Protein AF-0000000080797357 (afdb_homodimer)

Structure (mmCIF, N/CA/C/O backbone):
data_AF-0000000080797357-model_v1
#
loop_
_entity.id
_entity.type
_entity.pdbx_description
1 polymer 'Transcriptional regulator, TrmB'
#
loop_
_atom_site.group_PDB
_atom_site.id
_atom_site.type_symbol
_atom_site.label_atom_id
_atom_site.label_alt_id
_atom_site.label_comp_id
_atom_site.label_asym_id
_atom_site.label_entity_id
_atom_site.label_seq_id
_atom_site.pdbx_PDB_ins_code
_atom_site.Cartn_x
_atom_site.Cartn_y
_atom_site.Cartn_z
_atom_site.occupancy
_atom_site.B_iso_or_equiv
_atom_site.auth_seq_id
_atom_site.auth_comp_id
_atom_site.auth_asym_id
_atom_site.auth_atom_id
_atom_site.pdbx_PDB_model_num
ATOM 1 N N . MET A 1 1 ? 4.395 4.93 19.047 1 96.81 1 MET A N 1
ATOM 2 C CA . MET A 1 1 ? 4.051 5.055 17.641 1 96.81 1 MET A CA 1
ATOM 3 C C . MET A 1 1 ? 2.938 6.082 17.438 1 96.81 1 MET A C 1
ATOM 5 O O . MET A 1 1 ? 2.1 6.273 18.312 1 96.81 1 MET A O 1
ATOM 9 N N . ARG A 1 2 ? 2.992 6.754 16.328 1 98.19 2 ARG A N 1
ATOM 10 C CA . ARG A 1 2 ? 1.856 7.543 15.859 1 98.19 2 ARG A CA 1
ATOM 11 C C . ARG A 1 2 ? 0.889 6.691 15.047 1 98.19 2 ARG A C 1
ATOM 13 O O . ARG A 1 2 ? 1.26 6.145 14.008 1 98.19 2 ARG A O 1
ATOM 20 N N . ALA A 1 3 ? -0.333 6.605 15.508 1 98.75 3 ALA A N 1
ATOM 21 C CA . ALA A 1 3 ? -1.318 5.789 14.812 1 98.75 3 ALA A CA 1
ATOM 22 C C . ALA A 1 3 ? -2.088 6.613 13.781 1 98.75 3 ALA A C 1
ATOM 24 O O . ALA A 1 3 ? -2.494 7.746 14.062 1 98.75 3 ALA A O 1
ATOM 25 N N . HIS A 1 4 ? -2.234 6.094 12.633 1 98.81 4 HIS A N 1
ATOM 26 C CA . HIS A 1 4 ? -3.029 6.684 11.562 1 98.81 4 HIS A CA 1
ATOM 27 C C . HIS A 1 4 ? -4.273 5.848 11.273 1 98.81 4 HIS A C 1
ATOM 29 O O . HIS A 1 4 ? -4.164 4.711 10.812 1 98.81 4 HIS A O 1
ATOM 35 N N . VAL A 1 5 ? -5.453 6.477 11.461 1 98.62 5 VAL A N 1
ATOM 36 C CA . VAL A 1 5 ? -6.684 5.695 11.508 1 98.62 5 VAL A CA 1
ATOM 37 C C . VAL A 1 5 ? -7.723 6.305 10.57 1 98.62 5 VAL A C 1
ATOM 39 O O . VAL A 1 5 ? -8.305 7.348 10.883 1 98.62 5 VAL A O 1
ATOM 42 N N . PRO A 1 6 ? -7.965 5.645 9.414 1 97.56 6 PRO A N 1
ATOM 43 C CA . PRO A 1 6 ? -9.164 6.035 8.656 1 97.56 6 PRO A CA 1
ATOM 44 C C . PRO A 1 6 ? -10.453 5.695 9.391 1 97.56 6 PRO A C 1
ATOM 46 O O . PRO A 1 6 ? -10.602 4.59 9.922 1 97.56 6 PRO A O 1
ATOM 49 N N . LEU A 1 7 ? -11.344 6.625 9.422 1 96.38 7 LEU A N 1
ATOM 50 C CA . LEU A 1 7 ? -12.609 6.391 10.109 1 96.38 7 LEU A CA 1
ATOM 51 C C . LEU A 1 7 ? -13.789 6.547 9.156 1 96.38 7 LEU A C 1
ATOM 53 O O . LEU A 1 7 ? -13.859 7.523 8.406 1 96.38 7 LEU A O 1
ATOM 57 N N . GLY A 1 8 ? -14.562 5.488 9.133 1 93.19 8 GLY A N 1
ATOM 58 C CA . GLY A 1 8 ? -15.805 5.516 8.383 1 93.19 8 GLY A CA 1
ATOM 59 C C . GLY A 1 8 ? -17.031 5.566 9.273 1 93.19 8 GLY A C 1
ATOM 60 O O . GLY A 1 8 ? -17.141 6.438 10.133 1 93.19 8 GLY A O 1
ATOM 61 N N . PHE A 1 9 ? -17.953 4.578 9.102 1 92.56 9 PHE A N 1
ATOM 62 C CA . PHE A 1 9 ? -19.234 4.625 9.781 1 92.56 9 PHE A CA 1
ATOM 63 C C . PHE A 1 9 ? -19.234 3.734 11.023 1 92.56 9 PHE A C 1
ATOM 65 O O . PHE A 1 9 ? -20.25 3.59 11.695 1 92.56 9 PHE A O 1
ATOM 72 N N . ASP A 1 10 ? -18.125 3.129 11.25 1 92.12 10 ASP A N 1
ATOM 73 C CA . ASP A 1 10 ? -18.016 2.166 12.336 1 92.12 10 ASP A CA 1
ATOM 74 C C . ASP A 1 10 ? -16.688 2.334 13.086 1 92.12 10 ASP A C 1
ATOM 76 O O . ASP A 1 10 ? -15.633 2.482 12.461 1 92.12 10 ASP A O 1
ATOM 80 N N . ALA A 1 11 ? -16.812 2.285 14.43 1 94.94 11 ALA A N 1
ATOM 81 C CA . ALA A 1 11 ? -15.617 2.529 15.242 1 94.94 11 ALA A CA 1
ATOM 82 C C . ALA A 1 11 ? -14.992 1.219 15.703 1 94.94 11 ALA A C 1
ATOM 84 O O . ALA A 1 11 ? -13.938 1.219 16.344 1 94.94 11 ALA A O 1
ATOM 85 N N . THR A 1 12 ? -15.594 0.127 15.359 1 93.38 12 THR A N 1
ATOM 86 C CA . THR A 1 12 ? -15.148 -1.159 15.883 1 93.38 12 THR A CA 1
ATOM 87 C C . THR A 1 12 ? -13.719 -1.452 15.445 1 93.38 12 THR A C 1
ATOM 89 O O . THR A 1 12 ? -12.852 -1.713 16.281 1 93.38 12 THR A O 1
ATOM 92 N N . GLN A 1 13 ? -13.461 -1.326 14.203 1 93.62 13 GLN A N 1
ATOM 93 C CA . GLN A 1 13 ? -12.148 -1.668 13.68 1 93.62 13 GLN A CA 1
ATOM 94 C C . GLN A 1 13 ? -11.102 -0.649 14.125 1 93.62 13 GLN A C 1
ATOM 96 O O . GLN A 1 13 ? -10 -1.021 14.539 1 93.62 13 GLN A O 1
ATOM 101 N N . PRO A 1 14 ? -11.414 0.625 14.086 1 95.81 14 PRO A N 1
ATOM 102 C CA . PRO A 1 14 ? -10.477 1.614 14.625 1 95.81 14 PRO A CA 1
ATOM 103 C C . PRO A 1 14 ? -10.109 1.336 16.078 1 95.81 14 PRO A C 1
ATOM 105 O O . PRO A 1 14 ? -8.922 1.358 16.438 1 95.81 14 PRO A O 1
ATOM 108 N N . ILE A 1 15 ? -11.094 1.044 16.891 1 96.25 15 ILE A N 1
ATOM 109 C CA . ILE A 1 15 ? -10.852 0.774 18.312 1 96.25 15 ILE A CA 1
ATOM 110 C C . ILE A 1 15 ? -10.008 -0.49 18.453 1 96.25 15 ILE A C 1
ATOM 112 O O . ILE A 1 15 ? -9.047 -0.515 19.234 1 96.25 15 ILE A O 1
ATOM 116 N N . THR A 1 16 ? -10.328 -1.497 17.719 1 94.94 16 THR A N 1
ATOM 117 C CA . THR A 1 16 ? -9.586 -2.752 17.797 1 94.94 16 THR A CA 1
ATOM 118 C C . THR A 1 16 ? -8.125 -2.541 17.406 1 94.94 16 THR A C 1
ATOM 120 O O . THR A 1 16 ? -7.219 -3.053 18.062 1 94.94 16 THR A O 1
ATOM 123 N N . CYS A 1 17 ? -7.871 -1.782 16.406 1 96.19 17 CYS A N 1
ATOM 124 C CA . CYS A 1 17 ? -6.52 -1.513 15.922 1 96.19 17 CYS A CA 1
ATOM 125 C C . CYS A 1 17 ? -5.691 -0.814 17 1 96.19 17 CYS A C 1
ATOM 127 O O . CYS A 1 17 ? -4.605 -1.276 17.344 1 96.19 17 CYS A O 1
ATOM 129 N N . VAL A 1 18 ? -6.172 0.231 17.578 1 97.31 18 VAL A N 1
ATOM 130 C CA . VAL A 1 18 ? -5.43 1.026 18.547 1 97.31 18 VAL A CA 1
ATOM 131 C C . VAL A 1 18 ? -5.305 0.259 19.859 1 97.31 18 VAL A C 1
ATOM 133 O O . VAL A 1 18 ? -4.234 0.229 20.469 1 97.31 18 VAL A O 1
ATOM 136 N N . SER A 1 19 ? -6.395 -0.45 20.234 1 95.81 19 SER A N 1
ATOM 137 C CA . SER A 1 19 ? -6.379 -1.18 21.5 1 95.81 19 SER A CA 1
ATOM 138 C C . SER A 1 19 ? -5.359 -2.312 21.469 1 95.81 19 SER A C 1
ATOM 140 O O . SER A 1 19 ? -4.734 -2.617 22.484 1 95.81 19 SER A O 1
ATOM 142 N N . SER A 1 20 ? -5.211 -2.928 20.312 1 94.19 20 SER A N 1
ATOM 143 C CA . SER A 1 20 ? -4.27 -4.031 20.172 1 94.19 20 SER A CA 1
ATOM 144 C C . SER A 1 20 ? -2.826 -3.543 20.25 1 94.19 20 SER A C 1
ATOM 146 O O . SER A 1 20 ? -1.898 -4.348 20.375 1 94.19 20 SER A O 1
ATOM 148 N N . HIS A 1 21 ? -2.625 -2.201 20.234 1 96.44 21 HIS A N 1
ATOM 149 C CA . HIS A 1 21 ? -1.288 -1.616 20.25 1 96.44 21 HIS A CA 1
ATOM 150 C C . HIS A 1 21 ? -1.191 -0.501 21.281 1 96.44 21 HIS A C 1
ATOM 152 O O . HIS A 1 21 ? -0.364 0.404 21.156 1 96.44 21 HIS A O 1
ATOM 158 N N . LEU A 1 22 ? -2.002 -0.572 22.234 1 96.25 22 LEU A N 1
ATOM 159 C CA . LEU A 1 22 ? -2.234 0.533 23.156 1 96.25 22 LEU A CA 1
ATOM 160 C C . LEU A 1 22 ? -0.938 0.95 23.844 1 96.25 22 LEU A C 1
ATOM 162 O O . LEU A 1 22 ? -0.688 2.143 24.031 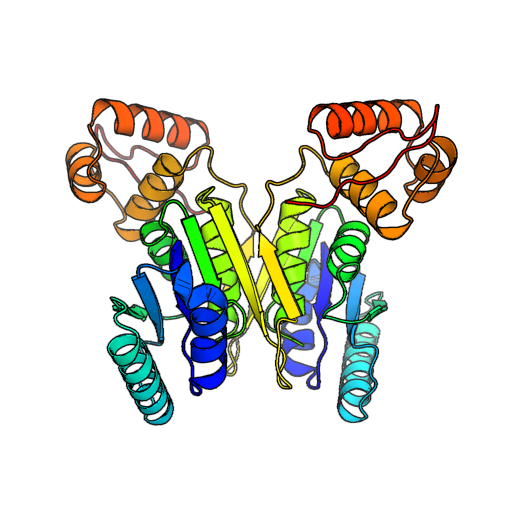1 96.25 22 LEU A O 1
ATOM 166 N N . GLY A 1 23 ? -0.15 0.006 24.219 1 96.38 23 GLY A N 1
ATOM 167 C CA . GLY A 1 23 ? 1.087 0.306 24.922 1 96.38 23 GLY A CA 1
ATOM 168 C C . GLY A 1 23 ? 2.111 1.011 24.047 1 96.38 23 GLY A C 1
ATOM 169 O O . GLY A 1 23 ? 3.002 1.691 24.562 1 96.38 23 GLY A O 1
ATOM 170 N N . GLU A 1 24 ? 2.049 0.928 22.766 1 97 24 GLU A N 1
ATOM 171 C CA . GLU A 1 24 ? 3.055 1.447 21.844 1 97 24 GLU A CA 1
ATOM 172 C C . GLU A 1 24 ? 2.586 2.742 21.188 1 97 24 GLU A C 1
ATOM 174 O O . GLU A 1 24 ? 3.395 3.488 20.625 1 97 24 GLU A O 1
ATOM 179 N N . VAL A 1 25 ? 1.319 3.014 21.234 1 98 25 VAL A N 1
ATOM 180 C CA . VAL A 1 25 ? 0.745 4.172 20.562 1 98 25 VAL A CA 1
ATOM 181 C C . VAL A 1 25 ? 0.796 5.387 21.484 1 98 25 VAL A C 1
ATOM 183 O O . VAL A 1 25 ? 0.354 5.324 22.625 1 98 25 VAL A O 1
ATOM 186 N N . THR A 1 26 ? 1.33 6.457 20.938 1 96.75 26 THR A N 1
ATOM 187 C CA . THR A 1 26 ? 1.441 7.676 21.734 1 96.75 26 THR A CA 1
ATOM 188 C C . THR A 1 26 ? 0.429 8.719 21.266 1 96.75 26 THR A C 1
ATOM 190 O O . THR A 1 26 ? -0.051 9.523 22.062 1 96.75 26 THR A O 1
ATOM 193 N N . GLU A 1 27 ? 0.126 8.75 20.078 1 97.88 27 GLU A N 1
ATOM 194 C CA . GLU A 1 27 ? -0.82 9.695 19.484 1 97.88 27 GLU A CA 1
ATOM 195 C C . GLU A 1 27 ? -1.562 9.062 18.312 1 97.88 27 GLU A C 1
ATOM 197 O O . GLU A 1 27 ? -1.078 8.102 17.703 1 97.88 27 GLU A O 1
ATOM 202 N N . VAL A 1 28 ? -2.781 9.633 18.125 1 98.75 28 VAL A N 1
ATOM 203 C CA . VAL A 1 28 ? -3.633 9.07 17.078 1 98.75 28 VAL A CA 1
ATOM 204 C C . VAL A 1 28 ? -4.086 10.18 16.125 1 98.75 28 VAL A C 1
ATOM 206 O O . VAL A 1 28 ? -4.633 11.195 16.562 1 98.75 28 VAL A O 1
ATOM 209 N N . VAL A 1 29 ? -3.801 10 14.859 1 98.75 29 VAL A N 1
ATOM 210 C CA . VAL A 1 29 ? -4.355 10.852 13.812 1 98.75 29 VAL A CA 1
ATOM 211 C C . VAL A 1 29 ? -5.539 10.156 13.148 1 98.75 29 VAL A C 1
ATOM 213 O O . VAL A 1 29 ? -5.391 9.062 12.594 1 98.75 29 VAL A O 1
ATOM 216 N N . ILE A 1 30 ? -6.703 10.812 13.211 1 98.69 30 ILE A N 1
ATOM 217 C CA . ILE A 1 30 ? -7.938 10.242 12.68 1 98.69 30 ILE A CA 1
ATOM 218 C C . ILE A 1 30 ? -8.305 10.938 11.367 1 98.69 30 ILE A C 1
ATOM 220 O O . ILE A 1 30 ? -8.453 12.164 11.328 1 98.69 30 ILE A O 1
ATOM 224 N N . TYR A 1 31 ? -8.43 10.156 10.312 1 97.94 31 TYR A N 1
ATOM 225 C CA . TYR A 1 31 ? -8.805 10.695 9.008 1 97.94 31 TYR A CA 1
ATOM 226 C C . TYR A 1 31 ? -10.281 10.477 8.727 1 97.94 31 TYR A C 1
ATOM 228 O O . TYR A 1 31 ? -10.75 9.336 8.656 1 97.94 31 TYR A O 1
ATOM 236 N N . VAL A 1 32 ? -10.992 11.57 8.516 1 96.44 32 VAL A N 1
ATOM 237 C CA . VAL A 1 32 ? -12.438 11.539 8.336 1 96.44 32 VAL A CA 1
ATOM 238 C C . VAL A 1 32 ? -12.812 12.258 7.039 1 96.44 32 VAL A C 1
ATOM 240 O O . VAL A 1 32 ? -12.328 13.367 6.777 1 96.44 32 VAL A O 1
ATOM 243 N N . PRO A 1 33 ? -13.641 11.578 6.199 1 92.69 33 PRO A N 1
ATOM 244 C CA . PRO A 1 33 ? -14.102 12.305 5.008 1 92.69 33 PRO A CA 1
ATOM 245 C C . PRO A 1 33 ? -14.82 13.602 5.352 1 92.69 33 PRO A C 1
ATOM 247 O O . PRO A 1 33 ? -15.57 13.664 6.328 1 92.69 33 PRO A O 1
ATOM 250 N N . LYS A 1 34 ? -14.562 14.609 4.57 1 92.19 34 LYS A N 1
ATOM 251 C CA . LYS A 1 34 ? -15.125 15.938 4.793 1 92.19 34 LYS A CA 1
ATOM 252 C C . LYS A 1 34 ? -16.641 15.922 4.707 1 92.19 34 LYS A C 1
ATOM 254 O O . LYS A 1 34 ? -17.328 16.688 5.387 1 92.19 34 LYS A O 1
ATOM 259 N N . GLU A 1 35 ? -17.094 15.102 3.824 1 85.06 35 GLU A N 1
ATOM 260 C CA . GLU A 1 35 ? -18.547 14.984 3.752 1 85.06 35 GLU A CA 1
ATOM 261 C C . GLU A 1 35 ? -19.109 14.297 4.996 1 85.06 35 GLU A C 1
ATOM 263 O O . GLU A 1 35 ? -18.875 13.109 5.215 1 85.06 35 GLU A O 1
ATOM 268 N N . ARG A 1 36 ? -19.859 15.047 5.746 1 76.19 36 ARG A N 1
ATOM 269 C CA . ARG A 1 36 ? -20.312 14.602 7.059 1 76.19 36 ARG A CA 1
ATOM 270 C C . ARG A 1 36 ? -21.562 13.734 6.941 1 76.19 36 ARG A C 1
ATOM 272 O O . ARG A 1 36 ? -22.438 14 6.117 1 76.19 36 ARG A O 1
ATOM 279 N N . SER A 1 37 ? -21.484 12.641 7.613 1 88.62 37 SER A N 1
ATOM 280 C CA . SER A 1 37 ? -22.656 11.773 7.812 1 88.62 37 SER A CA 1
ATOM 281 C C . SER A 1 37 ? -22.906 11.523 9.289 1 88.62 37 SER A C 1
ATOM 283 O O . SER A 1 37 ? -21.969 11.461 10.086 1 88.62 37 SER A O 1
ATOM 285 N N . PRO A 1 38 ? -24.141 11.555 9.672 1 91.19 38 PRO A N 1
ATOM 286 C CA . PRO A 1 38 ? -24.453 11.312 11.078 1 91.19 38 PRO A CA 1
ATOM 287 C C . PRO A 1 38 ? -23.812 10.031 11.617 1 91.19 38 PRO A C 1
ATOM 289 O O . PRO A 1 38 ? -23.344 10.008 12.75 1 91.19 38 PRO A O 1
ATOM 292 N N . LYS A 1 39 ? -23.859 9.055 10.812 1 92.44 39 LYS A N 1
ATOM 293 C CA . LYS A 1 39 ? -23.25 7.793 11.234 1 92.44 39 LYS A CA 1
ATOM 294 C C . LYS A 1 39 ? -21.75 7.945 11.477 1 92.44 39 LYS A C 1
ATOM 296 O O . LYS A 1 39 ? -21.219 7.41 12.445 1 92.44 39 LYS A O 1
ATOM 301 N N . ALA A 1 40 ? -21.094 8.703 10.617 1 93.19 40 ALA A N 1
ATOM 302 C CA . ALA A 1 40 ? -19.656 8.953 10.766 1 93.19 40 ALA A CA 1
ATOM 303 C C . ALA A 1 40 ? -19.359 9.758 12.023 1 93.19 40 ALA A C 1
ATOM 305 O O . ALA A 1 40 ? -18.375 9.508 12.719 1 93.19 40 ALA A O 1
ATOM 306 N N . GLU A 1 41 ? -20.203 10.648 12.273 1 95.5 41 GLU A N 1
ATOM 307 C CA . GLU A 1 41 ? -20.016 11.484 13.461 1 95.5 41 GLU A CA 1
ATOM 308 C C . GLU A 1 41 ? -20.188 10.664 14.742 1 95.5 41 GLU A C 1
ATOM 310 O O . GLU A 1 41 ? -19.453 10.859 15.711 1 95.5 41 GLU A O 1
ATOM 315 N N . GLU A 1 42 ? -21.156 9.875 14.695 1 96.75 42 GLU A N 1
ATOM 316 C CA . GLU A 1 42 ? -21.344 8.992 15.836 1 96.75 42 GLU A CA 1
ATOM 317 C C . GLU A 1 42 ? -20.141 8.094 16.062 1 96.75 42 GLU A C 1
ATOM 319 O O . GLU A 1 42 ? -19.672 7.938 17.203 1 96.75 42 GLU A O 1
ATOM 324 N N . ALA A 1 43 ? -19.688 7.539 15.016 1 97.12 43 ALA A N 1
ATOM 325 C CA . ALA A 1 43 ? -18.5 6.691 15.102 1 97.12 43 ALA A CA 1
ATOM 326 C C . ALA A 1 43 ? -17.297 7.48 15.609 1 97.12 43 ALA A C 1
ATOM 328 O O . ALA A 1 43 ? -16.531 6.984 16.438 1 97.12 43 ALA A O 1
ATOM 329 N N . LEU A 1 44 ? -17.141 8.672 15.141 1 97.69 44 LEU A N 1
ATOM 330 C CA . LEU A 1 44 ? -16.031 9.523 15.57 1 97.69 44 LEU A CA 1
ATOM 331 C C . LEU A 1 44 ? -16.109 9.812 17.062 1 97.69 44 LEU A C 1
ATOM 333 O O . LEU A 1 44 ? -15.117 9.688 17.781 1 97.69 44 LEU A O 1
ATOM 337 N N . ASN A 1 45 ? -17.297 10.125 17.484 1 97.81 45 ASN A N 1
ATOM 338 C CA . ASN A 1 45 ? -17.484 10.422 18.906 1 97.81 45 ASN A CA 1
ATOM 339 C C . ASN A 1 45 ? -17.172 9.219 19.781 1 97.81 45 ASN A C 1
ATOM 341 O O . ASN A 1 45 ? -16.531 9.352 20.828 1 97.81 45 ASN A O 1
ATOM 345 N N . ALA A 1 46 ? -17.609 8.156 19.344 1 98.12 46 ALA A N 1
ATOM 346 C CA . ALA A 1 46 ? -17.328 6.926 20.078 1 98.12 46 ALA A CA 1
ATOM 347 C C . ALA A 1 46 ? -15.82 6.66 20.141 1 98.12 46 ALA A C 1
ATOM 349 O O . ALA A 1 46 ? -15.297 6.289 21.188 1 98.12 46 ALA A O 1
ATOM 350 N N . PHE A 1 47 ? -15.172 6.82 19.031 1 98.5 47 PHE A N 1
ATOM 351 C CA . PHE A 1 47 ? -13.742 6.578 18.969 1 98.5 47 PHE A CA 1
ATOM 352 C C . PHE A 1 47 ? -12.984 7.578 19.844 1 98.5 47 PHE A C 1
ATOM 354 O O . PHE A 1 47 ? -12.078 7.203 20.578 1 98.5 47 PHE A O 1
ATOM 361 N N . LEU A 1 48 ? -13.359 8.781 19.797 1 98.38 48 LEU A N 1
ATOM 362 C CA . LEU A 1 48 ? -12.734 9.812 20.609 1 98.38 48 LEU A CA 1
ATOM 363 C C . LEU A 1 48 ? -12.922 9.539 22.094 1 98.38 48 LEU A C 1
ATOM 365 O O . LEU A 1 48 ? -12.016 9.758 22.891 1 98.38 48 LEU A O 1
ATOM 369 N N . ALA A 1 49 ? -14.07 9.086 22.422 1 98.38 49 ALA A N 1
ATOM 370 C CA . ALA A 1 49 ? -14.328 8.727 23.812 1 98.38 49 ALA A CA 1
ATOM 371 C C . ALA A 1 49 ? -13.406 7.602 24.281 1 98.38 49 ALA A C 1
ATOM 373 O O . ALA A 1 49 ? -12.852 7.652 25.375 1 98.38 49 ALA A O 1
ATOM 374 N N . PHE A 1 50 ? -13.258 6.672 23.438 1 98.38 50 PHE A N 1
ATOM 375 C CA . PHE A 1 50 ? -12.344 5.578 23.734 1 98.38 50 PHE A CA 1
ATOM 376 C C . PHE A 1 50 ? -10.922 6.098 23.938 1 98.38 50 PHE A C 1
ATOM 378 O O . PHE A 1 50 ? -10.258 5.727 24.906 1 98.38 50 PHE A O 1
ATOM 385 N N . LEU A 1 51 ? -10.469 6.934 23.047 1 98.5 51 LEU A N 1
ATOM 386 C CA . LEU A 1 51 ? -9.102 7.457 23.125 1 98.5 51 LEU A CA 1
ATOM 387 C C . LEU A 1 51 ? -8.906 8.289 24.375 1 98.5 51 LEU A C 1
ATOM 389 O O . LEU A 1 51 ? -7.855 8.211 25.016 1 98.5 51 LEU A O 1
ATOM 393 N N . LYS A 1 52 ? -9.875 9.078 24.688 1 97.88 52 LYS A N 1
ATOM 394 C CA . LYS A 1 52 ? -9.828 9.875 25.922 1 97.88 52 LYS A CA 1
ATOM 395 C C . LYS A 1 52 ? -9.719 8.977 27.156 1 97.88 52 LYS A C 1
ATOM 397 O O . LYS A 1 52 ? -8.906 9.234 28.047 1 97.88 52 LYS A O 1
ATOM 402 N N . GLY A 1 53 ? -10.523 8.023 27.172 1 97.62 53 GLY A N 1
ATOM 403 C CA . GLY A 1 53 ? -10.477 7.07 28.266 1 97.62 53 GLY A CA 1
ATOM 404 C C . GLY A 1 53 ? -9.141 6.363 28.391 1 97.62 53 GLY A C 1
ATOM 405 O O . GLY A 1 53 ? -8.711 6.012 29.484 1 97.62 53 GLY A O 1
ATOM 406 N N . ALA A 1 54 ? -8.508 6.156 27.312 1 97.62 54 ALA A N 1
ATOM 407 C CA . ALA A 1 54 ? -7.223 5.457 27.281 1 97.62 54 ALA A CA 1
ATOM 408 C C . ALA A 1 54 ? -6.062 6.426 27.5 1 97.62 54 ALA A C 1
ATOM 410 O O . ALA A 1 54 ? -4.902 6.016 27.531 1 97.62 54 ALA A O 1
ATOM 411 N N . GLY A 1 55 ? -6.355 7.699 27.578 1 96.88 55 GLY A N 1
ATOM 412 C CA . GLY A 1 55 ? -5.336 8.711 27.812 1 96.88 55 GLY A CA 1
ATOM 413 C C . GLY A 1 55 ? -4.477 8.984 26.594 1 96.88 55 GLY A C 1
ATOM 414 O O . GLY A 1 55 ? -3.277 9.25 26.719 1 96.88 55 GLY A O 1
ATOM 415 N N . LYS A 1 56 ? -5.039 8.82 25.438 1 97.62 56 LYS A N 1
ATOM 416 C CA . LYS A 1 56 ? -4.273 9.047 24.219 1 97.62 56 LYS A CA 1
ATOM 417 C C . LYS A 1 56 ? -4.641 10.383 23.578 1 97.62 56 LYS A C 1
ATOM 419 O O . LYS A 1 56 ? -5.812 10.758 23.531 1 97.62 56 LYS A O 1
ATOM 424 N N . ARG A 1 57 ? -3.582 11.07 23.125 1 97.38 57 ARG A N 1
ATOM 425 C CA . ARG A 1 57 ? -3.814 12.281 22.359 1 97.38 57 ARG A CA 1
ATOM 426 C C . ARG A 1 57 ? -4.336 11.945 20.953 1 97.38 57 ARG A C 1
ATOM 428 O O . ARG A 1 57 ? -3.977 10.914 20.391 1 97.38 57 ARG A O 1
ATOM 435 N N . SER A 1 58 ? -5.227 12.82 20.484 1 98.38 58 SER A N 1
ATOM 436 C CA . SER A 1 58 ? -5.766 12.555 19.156 1 98.38 58 SER A CA 1
ATOM 437 C C . SER A 1 58 ? -5.922 13.844 18.359 1 98.38 58 SER A C 1
ATOM 439 O O . SER A 1 58 ? -6.051 14.93 18.938 1 98.38 58 SER A O 1
ATOM 441 N N . GLU A 1 59 ? -5.809 13.688 17.094 1 98 59 GLU A N 1
ATOM 442 C CA . GLU A 1 59 ? -6.051 14.75 16.109 1 98 59 GLU A CA 1
ATOM 443 C C . GLU A 1 59 ? -6.977 14.273 15 1 98 59 GLU A C 1
ATOM 445 O O . GLU A 1 59 ? -6.793 13.18 14.461 1 98 59 GLU A O 1
ATOM 450 N N . VAL A 1 60 ? -7.988 15.117 14.734 1 97.88 60 VAL A N 1
ATOM 451 C CA . VAL A 1 60 ? -8.914 14.781 13.656 1 97.88 60 VAL A CA 1
ATOM 452 C C . VAL A 1 60 ? -8.555 15.586 12.406 1 97.88 60 VAL A C 1
ATOM 454 O O . VAL A 1 60 ? -8.438 16.812 12.461 1 97.88 60 VAL A O 1
ATOM 457 N N . VAL A 1 61 ? -8.414 14.883 11.328 1 97.44 61 VAL A N 1
ATOM 458 C CA . VAL A 1 61 ? -8.125 15.508 10.039 1 97.44 61 VAL A CA 1
ATOM 459 C C . VAL A 1 61 ? -9.266 15.227 9.07 1 97.44 61 VAL A C 1
ATOM 461 O O . VAL A 1 61 ? -9.547 14.07 8.734 1 97.44 61 VAL A O 1
ATOM 464 N N . TYR A 1 62 ? -9.906 16.281 8.633 1 96.12 62 TYR A N 1
ATOM 465 C CA . TYR A 1 62 ? -10.945 16.172 7.609 1 96.12 62 TYR A CA 1
ATOM 466 C C . TYR A 1 62 ? -10.359 16.328 6.215 1 96.12 62 TYR A C 1
ATOM 468 O O . TYR A 1 62 ? -9.586 17.266 5.961 1 96.12 62 TYR A O 1
ATOM 476 N N . LEU A 1 63 ? -10.688 15.367 5.336 1 94.88 63 LEU A N 1
ATOM 477 C CA . LEU A 1 63 ? -10.133 15.43 3.988 1 94.88 63 LEU A CA 1
ATOM 478 C C . LEU A 1 63 ? -11.109 14.859 2.967 1 94.88 63 LEU A C 1
ATOM 480 O O . LEU A 1 63 ? -12.125 14.266 3.338 1 94.88 63 LEU A O 1
ATOM 484 N N . ASN A 1 64 ? -10.844 15.172 1.69 1 93.81 64 ASN A N 1
ATOM 485 C CA . ASN A 1 64 ? -11.5 14.508 0.573 1 93.81 64 ASN A CA 1
ATOM 486 C C . ASN A 1 64 ? -10.719 13.281 0.111 1 93.81 64 ASN A C 1
ATOM 488 O O . ASN A 1 64 ? -9.617 13.414 -0.424 1 93.81 64 ASN A O 1
ATOM 492 N N . PRO A 1 65 ? -11.289 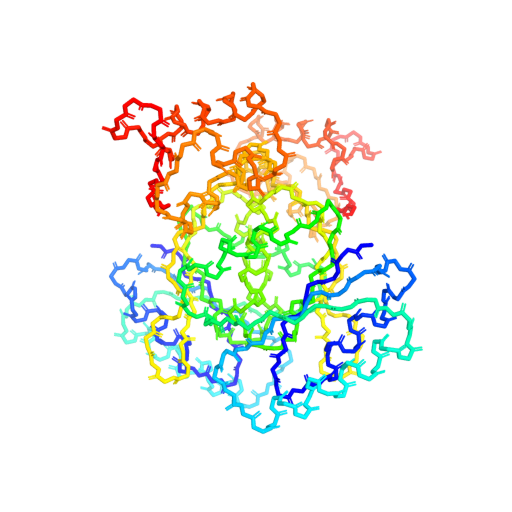12.125 0.309 1 92.81 65 PRO A N 1
ATOM 493 C CA . PRO A 1 65 ? -10.539 10.898 0.041 1 92.81 65 PRO A CA 1
ATOM 494 C C . PRO A 1 65 ? -10.055 10.805 -1.404 1 92.81 65 PRO A C 1
ATOM 496 O O . PRO A 1 65 ? -9.055 10.141 -1.683 1 92.81 65 PRO A O 1
ATOM 499 N N . CYS A 1 66 ? -10.672 11.516 -2.307 1 92.94 66 CYS A N 1
ATOM 500 C CA . CYS A 1 66 ? -10.359 11.336 -3.721 1 92.94 66 CYS A CA 1
ATOM 501 C C . CYS A 1 66 ? -9.539 12.5 -4.25 1 92.94 66 CYS A C 1
ATOM 503 O O . CYS A 1 66 ? -9.312 12.609 -5.457 1 92.94 66 CYS A O 1
ATOM 505 N N . ASP A 1 67 ? -9.156 13.336 -3.395 1 92.12 67 ASP A N 1
ATOM 506 C CA . ASP A 1 67 ? -8.312 14.469 -3.777 1 92.12 67 ASP A CA 1
ATOM 507 C C . ASP A 1 67 ? -6.844 14.062 -3.855 1 92.12 67 ASP A C 1
ATOM 509 O O . ASP A 1 67 ? -6.359 13.297 -3.016 1 92.12 67 ASP A O 1
ATOM 513 N N . GLY A 1 68 ? -6.172 14.602 -4.859 1 87.5 68 GLY A N 1
ATOM 514 C CA . GLY A 1 68 ? -4.754 14.32 -5.016 1 87.5 68 GLY A CA 1
ATOM 515 C C . GLY A 1 68 ? -3.918 14.812 -3.848 1 87.5 68 GLY A C 1
ATOM 516 O O . GLY A 1 68 ? -2.828 14.289 -3.6 1 87.5 68 GLY A O 1
ATOM 517 N N . GLU A 1 69 ? -4.434 15.742 -3.115 1 92.81 69 GLU A N 1
ATOM 518 C CA . GLU A 1 69 ? -3.705 16.328 -1.997 1 92.81 69 GLU A CA 1
ATOM 519 C C . GLU A 1 69 ? -3.67 15.391 -0.798 1 92.81 69 GLU A C 1
ATOM 521 O O . GLU A 1 69 ? -2.826 15.539 0.089 1 92.81 69 GLU A O 1
ATOM 526 N N . THR A 1 70 ? -4.598 14.516 -0.749 1 94.88 70 THR A N 1
ATOM 527 C CA . THR A 1 70 ? -4.77 13.656 0.415 1 94.88 70 THR A CA 1
ATOM 528 C C . THR A 1 70 ? -3.5 12.852 0.682 1 94.88 70 THR A C 1
ATOM 530 O O . THR A 1 70 ? -3.016 12.797 1.815 1 94.88 70 THR A O 1
ATOM 533 N N . LEU A 1 71 ? -2.979 12.281 -0.355 1 95.19 71 LEU A N 1
ATOM 534 C CA . LEU A 1 71 ? -1.76 11.492 -0.222 1 95.19 71 LEU A CA 1
ATOM 535 C C . LEU A 1 71 ? -0.639 12.32 0.4 1 95.19 71 LEU A C 1
ATOM 537 O O . LEU A 1 71 ? 0.03 11.867 1.331 1 95.19 71 LEU A O 1
ATOM 541 N N . PHE A 1 72 ? -0.483 13.539 -0.043 1 95.19 72 PHE A N 1
ATOM 542 C CA . PHE A 1 72 ? 0.632 14.367 0.391 1 95.19 72 PHE A CA 1
ATOM 543 C C . PHE A 1 72 ? 0.386 14.914 1.792 1 95.19 72 PHE A C 1
ATOM 545 O O . PHE A 1 72 ? 1.327 15.102 2.566 1 95.19 72 PHE A O 1
ATOM 552 N N . GLN A 1 73 ? -0.88 15.133 2.07 1 96.12 73 GLN A N 1
ATOM 553 C CA . GLN A 1 73 ? -1.212 15.469 3.451 1 96.12 73 GLN A CA 1
ATOM 554 C C . GLN A 1 73 ? -0.833 14.328 4.398 1 96.12 73 GLN A C 1
ATOM 556 O O . GLN A 1 73 ? -0.325 14.578 5.496 1 96.12 73 GLN A O 1
ATOM 561 N N . MET A 1 74 ? -1.08 13.18 4.008 1 97.62 74 MET A N 1
ATOM 562 C CA . MET A 1 74 ? -0.748 12.016 4.824 1 97.62 74 MET A CA 1
ATOM 563 C C . MET A 1 74 ? 0.762 11.883 4.988 1 97.62 74 MET A C 1
ATOM 565 O O . MET A 1 74 ? 1.246 11.547 6.07 1 97.62 74 MET A O 1
ATOM 569 N N . VAL A 1 75 ? 1.482 12.117 3.943 1 96.81 75 VAL A N 1
ATOM 570 C CA . VAL A 1 75 ? 2.939 12.102 4.02 1 96.81 75 VAL A CA 1
ATOM 571 C C . VAL A 1 75 ? 3.414 13.109 5.066 1 96.81 75 VAL A C 1
ATOM 573 O 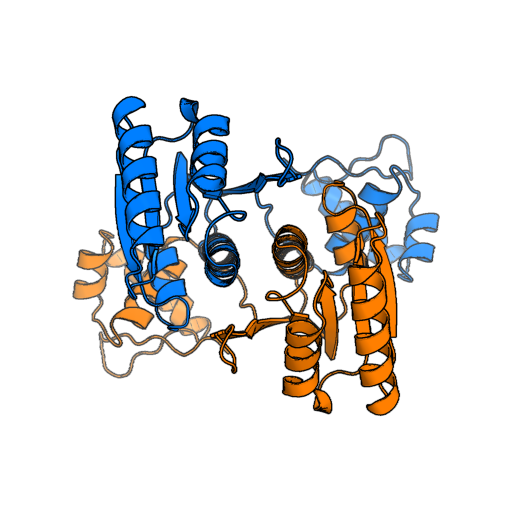O . VAL A 1 75 ? 4.281 12.797 5.883 1 96.81 75 VAL A O 1
ATOM 576 N N . MET A 1 76 ? 2.836 14.289 5.066 1 95.69 76 MET A N 1
ATOM 577 C CA . MET A 1 76 ? 3.205 15.344 6.008 1 95.69 76 MET A CA 1
ATOM 578 C C . MET A 1 76 ? 2.898 14.922 7.441 1 95.69 76 MET A C 1
ATOM 580 O O . MET A 1 76 ? 3.568 15.359 8.375 1 95.69 76 MET A O 1
ATOM 584 N N . ASN A 1 77 ? 1.958 14.055 7.578 1 96.44 77 ASN A N 1
ATOM 585 C CA . ASN A 1 77 ? 1.508 13.68 8.914 1 96.44 77 ASN A CA 1
ATOM 586 C C . ASN A 1 77 ? 2.287 12.477 9.453 1 96.44 77 ASN A C 1
ATOM 588 O O . ASN A 1 77 ? 2.156 12.117 10.625 1 96.44 77 ASN A O 1
ATOM 592 N N . MET A 1 78 ? 3.064 11.844 8.656 1 96.19 78 MET A N 1
ATOM 593 C CA . MET A 1 78 ? 3.805 10.664 9.078 1 96.19 78 MET A CA 1
ATOM 594 C C . MET A 1 78 ? 4.852 11.023 10.125 1 96.19 78 MET A C 1
ATOM 596 O O . MET A 1 78 ? 5.547 12.031 9.992 1 96.19 78 MET A O 1
ATOM 600 N N . GLY A 1 79 ? 4.895 10.211 11.172 1 94.06 79 GLY A N 1
ATOM 601 C CA . GLY A 1 79 ? 5.992 10.281 12.125 1 94.06 79 GLY A CA 1
ATOM 602 C C . GLY A 1 79 ? 7.141 9.344 11.781 1 94.06 79 GLY A C 1
ATOM 603 O O . GLY A 1 79 ? 7.234 8.859 10.656 1 94.06 79 GLY A O 1
ATOM 604 N N . ASP A 1 80 ? 8.086 9.203 12.742 1 91.44 80 ASP A N 1
ATOM 605 C CA . ASP A 1 80 ? 9.219 8.305 12.523 1 91.44 80 ASP A CA 1
ATOM 606 C C . ASP A 1 80 ? 8.797 6.844 12.625 1 91.44 80 ASP A C 1
ATOM 608 O O . ASP A 1 80 ? 9.305 5.996 11.891 1 91.44 80 ASP A O 1
ATOM 612 N N . ASP A 1 81 ? 7.961 6.586 13.578 1 96.44 81 ASP A N 1
ATOM 613 C CA . ASP A 1 81 ? 7.375 5.266 13.781 1 96.44 81 ASP A CA 1
ATOM 614 C C . ASP A 1 81 ? 5.848 5.336 13.781 1 96.44 81 ASP A C 1
ATOM 616 O O . ASP A 1 81 ? 5.258 6.113 14.531 1 96.44 81 ASP A O 1
ATOM 620 N N . ASN A 1 82 ? 5.207 4.508 12.883 1 98.19 82 ASN A N 1
ATOM 621 C CA . ASN A 1 82 ? 3.779 4.699 12.648 1 98.19 82 ASN A CA 1
ATOM 622 C C . ASN A 1 82 ? 3.021 3.375 12.695 1 98.19 82 ASN A C 1
ATOM 624 O O . ASN A 1 82 ? 3.572 2.326 12.359 1 98.19 82 ASN A O 1
ATOM 628 N N . LEU A 1 83 ? 1.831 3.414 13.172 1 98.44 83 LEU A N 1
ATOM 629 C CA . LEU A 1 83 ? 0.847 2.346 13.023 1 98.44 83 LEU A CA 1
ATOM 630 C C . LEU A 1 83 ? -0.221 2.727 12.008 1 98.44 83 LEU A C 1
ATOM 632 O O . LEU A 1 83 ? -0.888 3.754 12.148 1 98.44 83 LEU A O 1
ATOM 636 N N . ILE A 1 84 ? -0.334 1.972 11 1 98.31 84 ILE A N 1
ATOM 637 C CA . ILE A 1 84 ? -1.374 2.184 10 1 98.31 84 ILE A CA 1
ATOM 638 C C . ILE A 1 84 ? -2.531 1.22 10.242 1 98.31 84 ILE A C 1
ATOM 640 O O . ILE A 1 84 ? -2.371 0.003 10.117 1 98.31 84 ILE A O 1
ATOM 644 N N . CYS A 1 85 ? -3.621 1.751 10.594 1 97.31 85 CYS A N 1
ATOM 645 C CA . CYS A 1 85 ? -4.828 0.941 10.727 1 97.31 85 CYS A CA 1
ATOM 646 C C . CYS A 1 85 ? -5.547 0.808 9.391 1 97.31 85 CYS A C 1
ATOM 648 O O . CYS A 1 85 ? -6.586 1.433 9.18 1 97.31 85 CYS A O 1
ATOM 650 N N . GLY A 1 86 ? -5.09 -0.109 8.586 1 94.62 86 GLY A N 1
ATOM 651 C CA . GLY A 1 86 ? -5.492 -0.205 7.191 1 94.62 86 GLY A CA 1
ATOM 652 C C . GLY A 1 86 ? -6.836 -0.885 7.004 1 94.62 86 GLY A C 1
ATOM 653 O O . GLY A 1 86 ? -7.391 -0.876 5.902 1 94.62 86 GLY A O 1
ATOM 654 N N . GLY A 1 87 ? -7.418 -1.422 8.016 1 92.06 87 GLY A N 1
ATOM 655 C CA . GLY A 1 87 ? -8.656 -2.176 7.895 1 92.06 87 GLY A CA 1
ATOM 656 C C . GLY A 1 87 ? -9.891 -1.359 8.234 1 92.06 87 GLY A C 1
ATOM 657 O O . GLY A 1 87 ? -11 -1.896 8.297 1 92.06 87 GLY A O 1
ATOM 658 N N . SER A 1 88 ? -9.75 -0.097 8.422 1 92.25 88 SER A N 1
ATOM 659 C CA . SER A 1 88 ? -10.883 0.72 8.852 1 92.25 88 SER A CA 1
ATOM 660 C C . SER A 1 88 ? -11.156 1.839 7.852 1 92.25 88 SER A C 1
ATOM 662 O O . SER A 1 88 ? -10.32 2.145 7 1 92.25 88 SER A O 1
ATOM 664 N N . GLY A 1 89 ? -12.406 2.332 7.98 1 92.12 89 GLY A N 1
ATOM 665 C CA . GLY A 1 89 ? -12.766 3.488 7.18 1 92.12 89 GLY A CA 1
ATOM 666 C C . GLY A 1 89 ? -12.906 3.17 5.703 1 92.12 89 GLY A C 1
ATOM 667 O O . GLY A 1 89 ? -13.211 2.031 5.332 1 92.12 89 GLY A O 1
ATOM 668 N N . LEU A 1 90 ? -12.812 4.25 4.914 1 91.56 90 LEU A N 1
ATOM 669 C CA . LEU A 1 90 ? -12.875 4.062 3.469 1 91.56 90 LEU A CA 1
ATOM 670 C C . LEU A 1 90 ? -11.633 3.338 2.957 1 91.56 90 LEU A C 1
ATOM 672 O O . LEU A 1 90 ? -10.523 3.617 3.406 1 91.56 90 LEU A O 1
ATOM 676 N N . ARG A 1 91 ? -11.789 2.533 2.002 1 91.81 91 ARG A N 1
ATOM 677 C CA . ARG A 1 91 ? -10.742 1.683 1.446 1 91.81 91 ARG A CA 1
ATOM 678 C C . ARG A 1 91 ? -9.602 2.52 0.879 1 91.81 91 ARG A C 1
ATOM 680 O O . ARG A 1 91 ? -8.43 2.213 1.103 1 91.81 91 ARG A O 1
ATOM 687 N N . VAL A 1 92 ? -9.992 3.52 0.185 1 94.69 92 VAL A N 1
ATOM 688 C CA . VAL A 1 92 ? -8.992 4.312 -0.524 1 94.69 92 VAL A CA 1
ATOM 689 C C . VAL A 1 92 ? -8.039 4.965 0.478 1 94.69 92 VAL A C 1
ATOM 691 O O . VAL A 1 92 ? -6.867 5.195 0.174 1 94.69 92 VAL A O 1
ATOM 694 N N . LEU A 1 93 ? -8.516 5.242 1.624 1 96.06 93 LEU A N 1
ATOM 695 C CA . LEU A 1 93 ? -7.676 5.902 2.615 1 96.06 93 LEU A CA 1
ATOM 696 C C . LEU A 1 93 ? -6.633 4.938 3.17 1 96.06 93 LEU A C 1
ATOM 698 O O . LEU A 1 93 ? -5.5 5.34 3.453 1 96.06 93 LEU A O 1
ATOM 702 N N . GLY A 1 94 ? -7.027 3.668 3.379 1 96.38 94 GLY A N 1
ATOM 703 C CA . GLY A 1 94 ? -6.047 2.67 3.783 1 96.38 94 GLY A CA 1
ATOM 704 C C . GLY A 1 94 ? -4.93 2.49 2.773 1 96.38 94 GLY A C 1
ATOM 705 O O . GLY A 1 94 ? -3.758 2.402 3.146 1 96.38 94 GLY A O 1
ATOM 706 N N . LEU A 1 95 ? -5.27 2.465 1.532 1 97.06 95 LEU A N 1
ATOM 707 C CA . LEU A 1 95 ? -4.293 2.334 0.457 1 97.06 95 LEU A CA 1
ATOM 708 C C . LEU A 1 95 ? -3.367 3.543 0.414 1 97.06 95 LEU A C 1
ATOM 710 O O . LEU A 1 95 ? -2.15 3.396 0.273 1 97.06 95 LEU A O 1
ATOM 714 N N . GLN A 1 96 ? -3.957 4.707 0.577 1 97 96 GLN A N 1
ATOM 715 C CA . GLN A 1 96 ? -3.176 5.938 0.531 1 97 96 GLN A CA 1
ATOM 716 C C . GLN A 1 96 ? -2.23 6.035 1.725 1 97 96 GLN A C 1
ATOM 718 O O . GLN A 1 96 ? -1.102 6.508 1.592 1 97 96 GLN A O 1
ATOM 723 N N . LEU A 1 97 ? -2.688 5.586 2.855 1 98.12 97 LEU A N 1
ATOM 724 C CA . LEU A 1 97 ? -1.83 5.613 4.035 1 98.12 97 LEU A CA 1
ATOM 725 C C . LEU A 1 97 ? -0.642 4.676 3.867 1 98.12 97 LEU A C 1
ATOM 727 O O . LEU A 1 97 ? 0.482 5.012 4.246 1 98.12 97 LEU A O 1
ATOM 731 N N . LEU A 1 98 ? -0.926 3.512 3.375 1 97.38 98 LEU A N 1
ATOM 732 C CA . LEU A 1 98 ? 0.174 2.596 3.1 1 97.38 98 LEU A CA 1
ATOM 733 C C . LEU A 1 98 ? 1.151 3.203 2.1 1 97.38 98 LEU A C 1
ATOM 735 O O . LEU A 1 98 ? 2.367 3.131 2.289 1 97.38 98 LEU A O 1
ATOM 739 N N . LEU A 1 99 ? 0.627 3.816 1.064 1 96.12 99 LEU A N 1
ATOM 740 C CA . LEU A 1 99 ? 1.467 4.469 0.065 1 96.12 99 LEU A CA 1
ATOM 741 C C . LEU A 1 99 ? 2.277 5.598 0.69 1 96.12 99 LEU A C 1
ATOM 743 O O . LEU A 1 99 ? 3.463 5.754 0.392 1 96.12 99 LEU A O 1
ATOM 747 N N . ALA A 1 100 ? 1.648 6.367 1.529 1 96.94 100 ALA A N 1
ATOM 748 C CA . ALA A 1 100 ? 2.336 7.461 2.215 1 96.94 100 ALA A CA 1
ATOM 749 C C . ALA A 1 100 ? 3.51 6.938 3.039 1 96.94 100 ALA A C 1
ATOM 751 O O . ALA A 1 100 ? 4.578 7.547 3.064 1 96.94 100 ALA A O 1
ATOM 752 N N . CYS A 1 101 ? 3.297 5.82 3.748 1 96.12 101 CYS A N 1
ATOM 753 C CA . CYS A 1 101 ? 4.355 5.191 4.531 1 96.12 101 CYS A CA 1
ATOM 754 C C . CYS A 1 101 ? 5.539 4.82 3.648 1 96.12 101 CYS A C 1
ATOM 756 O O . CYS A 1 101 ? 6.684 5.156 3.963 1 96.12 101 CYS A O 1
ATOM 758 N N . VAL A 1 102 ? 5.262 4.227 2.547 1 93.81 102 VAL A N 1
ATOM 759 C CA . VAL A 1 102 ? 6.293 3.752 1.627 1 93.81 102 VAL A CA 1
ATOM 760 C C . VAL A 1 102 ? 7.051 4.941 1.043 1 93.81 102 VAL A C 1
ATOM 762 O O . VAL A 1 102 ? 8.281 4.957 1.04 1 93.81 102 VAL A O 1
ATOM 765 N N . LEU A 1 103 ? 6.324 5.941 0.614 1 92.12 103 LEU A N 1
ATOM 766 C CA . LEU A 1 103 ? 6.93 7.105 -0.021 1 92.12 103 LEU A CA 1
ATOM 767 C C . LEU A 1 103 ? 7.832 7.852 0.955 1 92.12 103 LEU A C 1
ATOM 769 O O . LEU A 1 103 ? 8.883 8.367 0.564 1 92.12 103 LEU A O 1
ATOM 773 N N . SER A 1 104 ? 7.449 7.895 2.197 1 92.81 104 SER A N 1
ATOM 774 C CA . SER A 1 104 ? 8.164 8.695 3.191 1 92.81 104 SER A CA 1
ATOM 775 C C . SER A 1 104 ? 9.32 7.906 3.799 1 92.81 104 SER A C 1
ATOM 777 O O . SER A 1 104 ? 10.109 8.453 4.57 1 92.81 104 SER A O 1
ATOM 779 N N . ARG A 1 105 ? 9.406 6.652 3.525 1 89.12 105 ARG A N 1
ATOM 780 C CA . ARG A 1 105 ? 10.414 5.777 4.102 1 89.12 105 ARG A CA 1
ATOM 781 C C . ARG A 1 105 ? 10.336 5.773 5.625 1 89.12 105 ARG A C 1
ATOM 783 O O . ARG A 1 105 ? 11.367 5.711 6.305 1 89.12 105 ARG A O 1
ATOM 790 N N . SER A 1 106 ? 9.195 5.957 6.145 1 92.31 106 SER A N 1
ATOM 791 C CA . SER A 1 106 ? 8.961 5.871 7.582 1 92.31 106 SER A CA 1
ATOM 792 C C . SER A 1 106 ? 8.82 4.418 8.031 1 92.31 106 SER A C 1
ATOM 794 O O . SER A 1 106 ? 8.469 3.547 7.23 1 92.31 106 SER A O 1
ATOM 796 N N . ARG A 1 107 ? 9.172 4.215 9.289 1 94.31 107 ARG A N 1
ATOM 797 C CA . ARG A 1 107 ? 8.867 2.914 9.875 1 94.31 107 ARG A CA 1
ATOM 798 C C . ARG A 1 107 ? 7.375 2.775 10.148 1 94.31 107 ARG A C 1
ATOM 800 O O . ARG A 1 107 ? 6.773 3.637 10.789 1 94.31 107 ARG A O 1
ATOM 807 N N . CYS A 1 108 ? 6.812 1.702 9.555 1 96.69 108 CYS A N 1
ATOM 808 C CA . CYS A 1 108 ? 5.371 1.54 9.703 1 96.69 108 CYS A CA 1
ATOM 809 C C . CYS A 1 108 ? 5.02 0.1 10.062 1 96.69 108 CYS A C 1
ATOM 811 O O . CYS A 1 108 ? 5.648 -0.837 9.57 1 96.69 108 CYS A O 1
ATOM 813 N N . LYS A 1 109 ? 4.094 -0.018 10.906 1 96.94 109 LYS A N 1
ATOM 814 C CA . LYS A 1 109 ? 3.359 -1.262 11.109 1 96.94 109 LYS A CA 1
ATOM 815 C C . LYS A 1 109 ? 1.98 -1.201 10.461 1 96.94 109 LYS A C 1
ATOM 817 O O . LYS A 1 109 ? 1.268 -0.205 10.594 1 96.94 109 LYS A O 1
ATOM 822 N N . LEU A 1 110 ? 1.68 -2.215 9.68 1 96.75 110 LEU A N 1
ATOM 823 C CA . LEU A 1 110 ? 0.387 -2.305 9.008 1 96.75 110 LEU A CA 1
ATOM 824 C C . LEU A 1 110 ? -0.52 -3.311 9.711 1 96.75 110 LEU A C 1
ATOM 826 O O . LEU A 1 110 ? -0.141 -4.469 9.898 1 96.75 110 LEU A O 1
ATOM 830 N N . TRP A 1 111 ? -1.69 -2.842 10.086 1 96.31 111 TRP A N 1
ATOM 831 C CA . TRP A 1 111 ? -2.635 -3.693 10.805 1 96.31 111 TRP A CA 1
ATOM 832 C C . TRP A 1 111 ? -4.016 -3.641 10.156 1 96.31 111 TRP A C 1
ATOM 834 O O . TRP A 1 111 ? -4.488 -2.566 9.781 1 96.31 111 TRP A O 1
ATOM 844 N N . ALA A 1 112 ? -4.621 -4.785 9.977 1 95.12 112 ALA A N 1
ATOM 845 C CA . ALA A 1 112 ? -6.008 -4.922 9.539 1 95.12 112 ALA A CA 1
ATOM 846 C C . ALA A 1 112 ? -6.66 -6.152 10.164 1 95.12 112 ALA A C 1
ATOM 848 O O . ALA A 1 112 ? -6.066 -7.23 10.188 1 95.12 112 ALA A O 1
ATOM 849 N N . GLY A 1 113 ? -7.82 -5.953 10.648 1 89.5 113 GLY A N 1
ATOM 850 C CA . GLY A 1 113 ? -8.508 -7.031 11.336 1 89.5 113 GLY A CA 1
ATOM 851 C C . GLY A 1 113 ? -9.5 -7.77 10.461 1 89.5 113 GLY A C 1
ATOM 852 O O . GLY A 1 113 ? -9.742 -7.371 9.32 1 89.5 113 GLY A O 1
ATOM 853 N N . HIS A 1 114 ? -10.008 -8.945 11.031 1 76.81 114 HIS A N 1
ATOM 854 C CA . HIS A 1 114 ? -11.133 -9.695 10.492 1 76.81 114 HIS A CA 1
ATOM 855 C C . HIS A 1 114 ? -12.453 -9.195 11.055 1 76.81 114 HIS A C 1
ATOM 857 O O . HIS A 1 114 ? -12.477 -8.531 12.094 1 76.81 114 HIS A O 1
ATOM 863 N N . GLU A 1 115 ? -13.398 -9.453 10.281 1 62.75 115 GLU A N 1
ATOM 864 C CA . GLU A 1 115 ? -14.711 -9.148 10.844 1 62.75 115 GLU A CA 1
ATOM 865 C C . GLU A 1 115 ? -14.945 -9.922 12.141 1 62.75 115 GLU A C 1
ATOM 867 O O . GLU A 1 115 ? -15.594 -9.422 13.062 1 62.75 115 GLU A O 1
ATOM 872 N N . GLY A 1 116 ? -14.461 -11.125 12.188 1 58.91 116 GLY A N 1
ATOM 873 C CA . GLY A 1 116 ? -14.727 -11.977 13.336 1 58.91 116 GLY A CA 1
ATOM 874 C C . GLY A 1 116 ? -13.75 -11.758 14.477 1 58.91 116 GLY A C 1
ATOM 875 O O . GLY A 1 116 ? -13.781 -12.484 15.469 1 58.91 116 GLY A O 1
ATOM 876 N N . GLY A 1 117 ? -12.914 -10.977 14.367 1 65.31 117 GLY A N 1
ATOM 877 C CA . GLY A 1 117 ? -11.984 -10.688 15.453 1 65.31 117 GLY A CA 1
ATOM 878 C C . GLY A 1 117 ? -10.547 -11.047 15.117 1 65.31 117 GLY A C 1
ATOM 879 O O . GLY A 1 117 ? -10.297 -11.836 14.203 1 65.31 117 GLY A O 1
ATOM 880 N N . GLY A 1 118 ? -9.469 -10.438 15.719 1 74.38 118 GLY A N 1
ATOM 881 C CA . GLY A 1 118 ? -8.039 -10.633 15.594 1 74.38 118 GLY A CA 1
ATOM 882 C C . GLY A 1 118 ? -7.465 -10.031 14.328 1 74.38 118 GLY A C 1
ATOM 883 O O . GLY A 1 118 ? -8.211 -9.562 13.461 1 74.38 118 GLY A O 1
ATOM 884 N N . PRO A 1 119 ? -6.152 -10.102 14.25 1 88.88 119 PRO A N 1
ATOM 885 C CA . PRO A 1 119 ? -5.496 -9.492 13.094 1 88.88 119 PRO A CA 1
ATOM 886 C C . PRO A 1 119 ? -5.453 -10.414 11.875 1 88.88 119 PRO A C 1
ATOM 888 O O . PRO A 1 119 ? -5.246 -11.617 12.016 1 88.88 119 PRO A O 1
ATOM 891 N N . CYS A 1 120 ? -5.914 -9.945 10.836 1 90.31 120 CYS A N 1
ATOM 892 C CA . CYS A 1 120 ? -5.648 -10.602 9.555 1 90.31 120 CYS A CA 1
ATOM 893 C C . CYS A 1 120 ? -4.289 -10.188 9 1 90.31 120 CYS A C 1
ATOM 895 O O . CYS A 1 120 ? -3.521 -11.031 8.539 1 90.31 120 CYS A O 1
ATOM 897 N N . LEU A 1 121 ? -3.994 -8.969 9.164 1 92.38 121 LEU A N 1
ATOM 898 C CA . LEU A 1 121 ? -2.689 -8.406 8.844 1 92.38 121 LEU A CA 1
ATOM 899 C C . LEU A 1 121 ? -2.072 -7.73 10.062 1 92.38 121 LEU A C 1
ATOM 901 O O . LEU A 1 121 ? -2.756 -7 10.789 1 92.38 121 LEU A O 1
ATOM 905 N N . ASP A 1 122 ? -0.924 -8.047 10.406 1 92.88 122 ASP A N 1
ATOM 906 C CA . ASP A 1 122 ? -0.114 -7.453 11.461 1 92.88 122 ASP A CA 1
ATOM 907 C C . ASP A 1 122 ? 1.376 -7.633 11.18 1 92.88 122 ASP A C 1
ATOM 909 O O . ASP A 1 122 ? 1.968 -8.641 11.555 1 92.88 122 ASP A O 1
ATOM 913 N N . LEU A 1 123 ? 1.947 -6.605 10.547 1 92.94 123 LEU A N 1
ATOM 914 C CA . LEU A 1 123 ? 3.34 -6.754 10.133 1 92.94 123 LEU A CA 1
ATOM 915 C C . LEU A 1 123 ? 4 -5.391 9.953 1 92.94 123 LEU A C 1
ATOM 917 O O . LEU A 1 123 ? 3.326 -4.402 9.656 1 92.94 123 LEU A O 1
ATOM 921 N N . ARG A 1 124 ? 5.297 -5.387 10.164 1 94.25 124 ARG A N 1
ATOM 922 C CA . ARG A 1 124 ? 6.074 -4.211 9.789 1 94.25 124 ARG A CA 1
ATOM 923 C C . ARG A 1 124 ? 6.262 -4.141 8.281 1 94.25 124 ARG A C 1
ATOM 925 O O . ARG A 1 124 ? 6.578 -5.145 7.637 1 94.25 124 ARG A O 1
ATOM 932 N N . VAL A 1 125 ? 6 -2.961 7.719 1 93.75 125 VAL A N 1
ATOM 933 C CA . VAL A 1 125 ? 6.207 -2.752 6.289 1 93.75 125 VAL A CA 1
ATOM 934 C C . VAL A 1 125 ? 7.695 -2.84 5.965 1 93.75 125 VAL A C 1
ATOM 936 O O . VAL A 1 125 ? 8.484 -2.004 6.41 1 93.75 125 VAL A O 1
ATOM 939 N N . PRO A 1 126 ? 8.039 -3.824 5.203 1 88.5 126 PRO A N 1
ATOM 940 C CA . PRO A 1 126 ? 9.469 -3.982 4.91 1 88.5 126 PRO A CA 1
ATOM 941 C C . PRO A 1 126 ? 9.953 -3.043 3.807 1 88.5 126 PRO A C 1
ATOM 943 O O . PRO A 1 126 ? 9.148 -2.559 3.008 1 88.5 126 PRO A O 1
ATOM 946 N N . ASP A 1 127 ? 11.266 -2.854 3.801 1 85.81 127 ASP A N 1
ATOM 947 C CA . ASP A 1 127 ? 11.867 -2.162 2.666 1 85.81 127 ASP A CA 1
ATOM 948 C C . ASP A 1 127 ? 11.781 -3.008 1.398 1 85.81 127 ASP A C 1
ATOM 950 O O . ASP A 1 127 ? 11.859 -4.238 1.459 1 85.81 127 ASP A O 1
ATOM 954 N N . PRO A 1 128 ? 11.625 -2.295 0.293 1 86.69 128 PRO A N 1
ATOM 955 C CA . PRO A 1 128 ? 11.641 -3.049 -0.962 1 86.69 128 PRO A CA 1
ATOM 956 C C . PRO A 1 128 ? 12.961 -3.783 -1.196 1 86.69 128 PRO A C 1
ATOM 958 O O . PRO A 1 128 ? 14.008 -3.34 -0.722 1 86.69 128 PRO A O 1
ATOM 961 N N . PHE A 1 129 ? 12.781 -4.895 -1.881 1 90.56 129 PHE A N 1
ATOM 962 C CA . PHE A 1 129 ? 13.977 -5.602 -2.314 1 90.56 129 PHE A CA 1
ATOM 963 C C . PHE A 1 129 ? 14.727 -4.805 -3.377 1 90.56 129 PHE A C 1
ATOM 965 O O . PHE A 1 129 ? 14.195 -3.828 -3.912 1 90.56 129 PHE A O 1
ATOM 972 N N . GLU A 1 130 ? 15.953 -5.238 -3.609 1 88.25 130 GLU A N 1
ATOM 973 C CA . GLU A 1 130 ? 16.781 -4.477 -4.535 1 88.25 130 GLU A CA 1
ATOM 974 C C . GLU A 1 130 ? 16.391 -4.75 -5.984 1 88.25 130 GLU A C 1
ATOM 976 O O . GLU A 1 130 ? 16.719 -3.967 -6.879 1 88.25 130 GLU A O 1
ATOM 981 N N . SER A 1 131 ? 15.773 -5.922 -6.215 1 90.44 131 SER A N 1
ATOM 982 C CA . SER A 1 131 ? 15.344 -6.285 -7.562 1 90.44 131 SER A CA 1
ATOM 983 C C . SER A 1 131 ? 14.141 -7.219 -7.527 1 90.44 131 SER A C 1
ATOM 985 O O . SER A 1 131 ? 13.867 -7.855 -6.508 1 90.44 131 SER A O 1
ATOM 987 N N . LYS A 1 132 ? 13.508 -7.289 -8.711 1 92.5 132 LYS A N 1
ATOM 988 C CA . LYS A 1 132 ? 12.383 -8.219 -8.852 1 92.5 132 LYS A CA 1
ATOM 989 C C . LYS A 1 132 ? 12.82 -9.656 -8.594 1 92.5 132 LYS A C 1
ATOM 991 O O . LYS A 1 132 ? 12.102 -10.43 -7.961 1 92.5 132 LYS A O 1
ATOM 996 N N . LEU A 1 133 ? 13.977 -9.984 -9.109 1 95.06 133 LEU A N 1
ATOM 997 C CA . LEU A 1 133 ? 14.477 -11.344 -8.93 1 95.06 133 LEU A CA 1
ATOM 998 C C . LEU A 1 133 ? 14.695 -11.648 -7.449 1 95.06 133 LEU A C 1
ATOM 1000 O O . LEU A 1 133 ? 14.344 -12.727 -6.973 1 95.06 133 LEU A O 1
ATOM 1004 N N . GLU A 1 134 ? 15.234 -10.719 -6.73 1 96.12 134 GLU A N 1
ATOM 1005 C CA . GLU A 1 134 ? 15.422 -10.906 -5.297 1 96.12 134 GLU A CA 1
ATOM 1006 C C . GLU A 1 134 ? 14.086 -11.117 -4.59 1 96.12 134 GLU A C 1
ATOM 1008 O O . GLU A 1 134 ? 13.961 -12 -3.736 1 96.12 134 GLU A O 1
ATOM 1013 N N . ALA A 1 135 ? 13.164 -10.297 -4.965 1 95.75 135 ALA A N 1
ATOM 1014 C CA . ALA A 1 135 ? 11.836 -10.414 -4.359 1 95.75 135 ALA A CA 1
ATOM 1015 C C . ALA A 1 135 ? 11.234 -11.789 -4.625 1 95.75 135 ALA A C 1
ATOM 1017 O O . ALA A 1 135 ? 10.727 -12.438 -3.707 1 95.75 135 ALA A O 1
ATOM 1018 N N . ARG A 1 136 ? 11.32 -12.234 -5.816 1 96.25 136 ARG A N 1
ATOM 1019 C CA . ARG A 1 136 ? 10.742 -13.523 -6.199 1 96.25 136 ARG A CA 1
ATOM 1020 C C . ARG A 1 136 ? 11.5 -14.68 -5.562 1 96.25 136 ARG A C 1
ATOM 1022 O O . ARG A 1 136 ? 10.898 -15.672 -5.156 1 96.25 136 ARG A O 1
ATOM 1029 N N . ALA A 1 137 ? 12.797 -14.57 -5.527 1 97 137 ALA A N 1
ATOM 1030 C CA . ALA A 1 137 ? 13.602 -15.602 -4.879 1 97 137 ALA A CA 1
ATOM 1031 C C . ALA A 1 137 ? 13.234 -15.742 -3.404 1 97 137 ALA A C 1
ATOM 1033 O O . ALA A 1 137 ? 13.023 -16.844 -2.91 1 97 137 ALA A O 1
ATOM 1034 N N . TYR A 1 138 ? 13.156 -14.641 -2.729 1 97 138 TYR A N 1
ATOM 1035 C CA . TYR A 1 138 ? 12.766 -14.664 -1.324 1 97 138 TYR A CA 1
ATOM 1036 C C . TYR A 1 138 ? 11.367 -15.25 -1.16 1 97 138 TYR A C 1
ATOM 1038 O O . TYR A 1 138 ? 11.133 -16.094 -0.285 1 97 138 TYR A O 1
ATOM 1046 N N . ALA A 1 139 ? 10.461 -14.766 -2.004 1 96.31 139 ALA A N 1
ATOM 1047 C CA . ALA A 1 139 ? 9.078 -15.242 -1.943 1 96.31 139 ALA A CA 1
ATOM 1048 C C . ALA A 1 139 ? 9.008 -16.75 -2.154 1 96.31 139 ALA A C 1
ATOM 1050 O O . ALA A 1 139 ? 8.289 -17.453 -1.44 1 96.31 139 ALA A O 1
ATOM 1051 N N . ALA A 1 140 ? 9.719 -17.219 -3.096 1 96.56 140 ALA A N 1
ATOM 1052 C CA . ALA A 1 140 ? 9.75 -18.656 -3.361 1 96.56 140 ALA A CA 1
ATOM 1053 C C . ALA A 1 140 ? 10.234 -19.438 -2.141 1 96.56 140 ALA A C 1
ATOM 1055 O O . ALA A 1 140 ? 9.648 -20.469 -1.777 1 96.56 140 ALA A O 1
ATOM 1056 N N . LEU A 1 141 ? 11.234 -18.938 -1.488 1 96.5 141 LEU A N 1
ATOM 1057 C CA . LEU A 1 141 ? 11.773 -19.578 -0.295 1 96.5 141 LEU A CA 1
ATOM 1058 C C . LEU A 1 141 ? 10.773 -19.531 0.85 1 96.5 141 LEU A C 1
ATOM 1060 O O . LEU A 1 141 ? 10.602 -20.516 1.577 1 96.5 141 LEU A O 1
ATOM 1064 N N . ALA A 1 142 ? 10.188 -18.422 0.981 1 94.19 142 ALA A N 1
ATOM 1065 C CA . ALA A 1 142 ? 9.211 -18.25 2.055 1 94.19 142 ALA A CA 1
ATOM 1066 C C . ALA A 1 142 ? 8.039 -19.219 1.891 1 94.19 142 ALA A C 1
ATOM 1068 O O . ALA A 1 142 ? 7.484 -19.703 2.879 1 94.19 142 ALA A O 1
ATOM 1069 N N . LEU A 1 143 ? 7.695 -19.5 0.678 1 94.19 143 LEU A N 1
ATOM 1070 C CA . LEU A 1 143 ? 6.574 -20.375 0.38 1 94.19 143 LEU A CA 1
ATOM 1071 C C . LEU A 1 143 ? 6.977 -21.844 0.517 1 94.19 143 LEU A C 1
ATOM 1073 O O . LEU A 1 143 ? 6.191 -22.672 0.989 1 94.19 143 LEU A O 1
ATOM 1077 N N . LYS A 1 144 ? 8.164 -22.109 0.161 1 94 144 LYS A N 1
ATOM 1078 C CA . LYS A 1 144 ? 8.625 -23.5 0.125 1 94 144 LYS A CA 1
ATOM 1079 C C . LYS A 1 144 ? 9.258 -23.906 1.454 1 94 144 LYS A C 1
ATOM 1081 O O . LYS A 1 144 ? 9.344 -25.094 1.769 1 94 144 LYS A O 1
ATOM 1086 N N . GLY A 1 145 ? 9.797 -23.016 2.166 1 92.75 145 GLY A N 1
ATOM 1087 C CA . GLY A 1 145 ? 10.586 -23.297 3.357 1 92.75 145 GLY A CA 1
ATOM 1088 C C . GLY A 1 145 ? 12.078 -23.344 3.084 1 92.75 145 GLY A C 1
ATOM 1089 O O . GLY A 1 145 ? 12.82 -22.453 3.52 1 92.75 145 GLY A O 1
ATOM 1090 N N . GLU A 1 146 ? 12.445 -24.344 2.412 1 95.38 146 GLU A N 1
ATOM 1091 C CA . GLU A 1 146 ? 13.836 -24.516 1.991 1 95.38 146 GLU A CA 1
ATOM 1092 C C . GLU A 1 146 ? 13.922 -25 0.547 1 95.38 146 GLU A C 1
ATOM 1094 O O . GLU A 1 146 ? 13 -25.656 0.051 1 95.38 146 GLU A O 1
ATOM 1099 N N . ALA A 1 147 ? 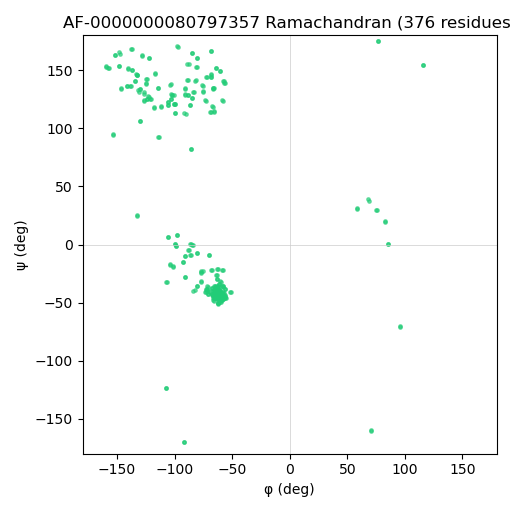15.023 -24.578 -0.055 1 97.19 147 ALA A N 1
ATOM 1100 C CA . ALA A 1 147 ? 15.211 -25.031 -1.433 1 97.19 147 ALA A CA 1
ATOM 1101 C C . ALA A 1 147 ? 16.672 -24.922 -1.847 1 97.19 147 ALA A C 1
ATOM 1103 O O . ALA A 1 147 ? 17.422 -24.125 -1.296 1 97.19 147 ALA A O 1
ATOM 1104 N N . SER A 1 148 ? 17.062 -25.75 -2.783 1 97.31 148 SER A N 1
ATOM 1105 C CA . SER A 1 148 ? 18.391 -25.656 -3.379 1 97.31 148 SER A CA 1
ATOM 1106 C C . SER A 1 148 ? 18.422 -24.656 -4.523 1 97.31 148 SER A C 1
ATOM 1108 O O . SER A 1 148 ? 17.375 -24.203 -4.996 1 97.31 148 SER A O 1
ATOM 1110 N N . LEU A 1 149 ? 19.688 -24.328 -4.844 1 96.81 149 LEU A N 1
ATOM 1111 C CA . LEU A 1 149 ? 19.875 -23.438 -5.988 1 96.81 149 LEU A CA 1
ATOM 1112 C C . LEU A 1 149 ? 19.219 -24.016 -7.238 1 96.81 149 LEU A C 1
ATOM 1114 O O . LEU A 1 149 ? 18.578 -23.297 -7.996 1 96.81 149 LEU A O 1
ATOM 1118 N N . ASP A 1 150 ? 19.281 -25.297 -7.434 1 96.88 150 ASP A N 1
ATOM 1119 C CA . ASP A 1 150 ? 18.719 -25.969 -8.594 1 96.88 150 ASP A CA 1
ATOM 1120 C C . ASP A 1 150 ? 17.203 -25.891 -8.594 1 96.88 150 ASP A C 1
ATOM 1122 O O . ASP A 1 150 ? 16.594 -25.578 -9.625 1 96.88 150 ASP A O 1
ATOM 1126 N N . GLU A 1 151 ? 16.625 -26.172 -7.535 1 97.12 151 GLU A N 1
ATOM 1127 C CA . GLU A 1 151 ? 15.172 -26.125 -7.395 1 97.12 151 GLU A CA 1
ATOM 1128 C C . GLU A 1 151 ? 14.633 -24.719 -7.66 1 97.12 151 GLU A C 1
ATOM 1130 O O . GLU A 1 151 ? 13.648 -24.547 -8.383 1 97.12 151 GLU A O 1
ATOM 1135 N N . LEU A 1 152 ? 15.234 -23.766 -7.016 1 97.38 152 LEU A N 1
ATOM 1136 C CA . LEU A 1 152 ? 14.789 -22.375 -7.172 1 97.38 152 LEU A CA 1
ATOM 1137 C C . LEU A 1 152 ? 14.969 -21.922 -8.617 1 97.38 152 LEU A C 1
ATOM 1139 O O . LEU A 1 152 ? 14.125 -21.188 -9.141 1 97.38 152 LEU A O 1
ATOM 1143 N N . SER A 1 153 ? 16.094 -22.297 -9.211 1 97.62 153 SER A N 1
ATOM 1144 C CA . SER A 1 153 ? 16.344 -21.938 -10.602 1 97.62 153 SER A CA 1
ATOM 1145 C C . SER A 1 153 ? 15.242 -22.469 -11.516 1 97.62 153 SER A C 1
ATOM 1147 O O . SER A 1 153 ? 14.758 -21.75 -12.391 1 97.62 153 SER A O 1
ATOM 1149 N N . LYS A 1 154 ? 14.867 -23.641 -11.359 1 96.62 154 LYS A N 1
ATOM 1150 C CA . LYS A 1 154 ? 13.797 -24.234 -12.148 1 96.62 154 LYS A CA 1
ATOM 1151 C C . LYS A 1 154 ? 12.461 -23.547 -11.898 1 96.62 154 LYS A C 1
ATOM 1153 O O . LYS A 1 154 ? 11.727 -23.25 -12.844 1 96.62 154 LYS A O 1
ATOM 1158 N N . GLU A 1 155 ? 12.188 -23.281 -10.711 1 95 155 GLU A N 1
ATOM 1159 C CA . GLU A 1 155 ? 10.93 -22.672 -10.305 1 95 155 GLU A CA 1
ATOM 1160 C C . GLU A 1 155 ? 10.789 -21.266 -10.883 1 95 155 GLU A C 1
ATOM 1162 O O . GLU A 1 155 ? 9.703 -20.875 -11.32 1 95 155 GLU A O 1
ATOM 1167 N N . LEU A 1 156 ? 11.836 -20.531 -10.852 1 96.06 156 LEU A N 1
ATOM 1168 C CA . LEU A 1 156 ? 11.805 -19.125 -11.227 1 96.06 156 LEU A CA 1
ATOM 1169 C C . LEU A 1 156 ? 12.148 -18.953 -12.703 1 96.06 156 LEU A C 1
ATOM 1171 O O . LEU A 1 156 ? 11.961 -17.875 -13.266 1 96.06 156 LEU A O 1
ATOM 1175 N N . GLY A 1 157 ? 12.68 -19.953 -13.305 1 95.88 157 GLY A N 1
ATOM 1176 C CA . GLY A 1 157 ? 13.086 -19.875 -14.703 1 95.88 157 GLY A CA 1
ATOM 1177 C C . GLY A 1 157 ? 14.258 -18.938 -14.922 1 95.88 157 GLY A C 1
ATOM 1178 O O . GLY A 1 157 ? 14.258 -18.141 -15.867 1 95.88 157 GLY A O 1
ATOM 1179 N N . VAL A 1 158 ? 15.18 -18.953 -14.047 1 96.06 158 VAL A N 1
ATOM 1180 C CA . VAL A 1 158 ? 16.359 -18.094 -14.086 1 96.06 158 VAL A CA 1
ATOM 1181 C C . VAL A 1 158 ? 17.625 -18.938 -14.016 1 96.06 158 VAL A C 1
ATOM 1183 O O . VAL A 1 158 ? 17.656 -19.969 -13.336 1 96.06 158 VAL A O 1
ATOM 1186 N N . ASN A 1 159 ? 18.672 -18.547 -14.758 1 96.5 159 ASN A N 1
ATOM 1187 C CA . ASN A 1 159 ? 19.922 -19.297 -14.727 1 96.5 159 ASN A CA 1
ATOM 1188 C C . ASN A 1 159 ? 20.562 -19.25 -13.344 1 96.5 159 ASN A C 1
ATOM 1190 O O . ASN A 1 159 ? 20.438 -18.25 -12.633 1 96.5 159 ASN A O 1
ATOM 1194 N N . LYS A 1 160 ? 21.297 -20.266 -13.039 1 96.62 160 LYS A N 1
ATOM 1195 C CA . LYS A 1 160 ? 21.828 -20.484 -11.695 1 96.62 160 LYS A CA 1
ATOM 1196 C C . LYS A 1 160 ? 22.812 -19.391 -11.312 1 96.62 160 LYS A C 1
ATOM 1198 O O . LYS A 1 160 ? 22.859 -18.969 -10.148 1 96.62 160 LYS A O 1
ATOM 1203 N N . LYS A 1 161 ? 23.547 -18.969 -12.227 1 96.19 161 LYS A N 1
ATOM 1204 C CA . LYS A 1 161 ? 24.547 -17.953 -11.914 1 96.19 161 LYS A CA 1
ATOM 1205 C C . LYS A 1 161 ? 23.891 -16.656 -11.445 1 96.19 161 LYS A C 1
ATOM 1207 O O . LYS A 1 161 ? 24.281 -16.094 -10.43 1 96.19 161 LYS A O 1
ATOM 1212 N N . THR A 1 162 ? 22.875 -16.219 -12.195 1 96.56 162 THR A N 1
ATOM 1213 C CA . THR A 1 162 ? 22.125 -15 -11.867 1 96.56 162 THR A CA 1
ATOM 1214 C C . THR A 1 162 ? 21.422 -15.156 -10.523 1 96.56 162 THR A C 1
ATOM 1216 O O . THR A 1 162 ? 21.406 -14.234 -9.703 1 96.56 162 THR A O 1
ATOM 1219 N N . LEU A 1 163 ? 20.875 -16.25 -10.383 1 97.44 163 LEU A N 1
ATOM 1220 C CA . LEU A 1 163 ? 20.156 -16.531 -9.141 1 97.44 163 LEU A CA 1
ATOM 1221 C C . LEU A 1 163 ? 21.109 -16.562 -7.957 1 97.44 163 LEU A C 1
ATOM 1223 O O . LEU A 1 163 ? 20.781 -16.078 -6.871 1 97.44 163 LEU A O 1
ATOM 1227 N N . TRP A 1 164 ? 22.219 -17.141 -8.141 1 97 164 TRP A N 1
ATOM 1228 C CA . TRP A 1 164 ? 23.219 -17.219 -7.082 1 97 164 TRP A CA 1
ATOM 1229 C C . TRP A 1 164 ? 23.578 -15.828 -6.582 1 97 164 TRP A C 1
ATOM 1231 O O . TRP A 1 164 ? 23.641 -15.586 -5.371 1 97 164 TRP A O 1
ATOM 1241 N N . SER A 1 165 ? 23.766 -14.992 -7.438 1 96.94 165 SER A N 1
ATOM 1242 C CA . SER A 1 165 ? 24.109 -13.617 -7.074 1 96.94 165 SER A CA 1
ATOM 1243 C C . SER A 1 165 ? 22.984 -12.969 -6.258 1 96.94 165 SER A C 1
ATOM 1245 O O . SER A 1 165 ? 23.25 -12.281 -5.273 1 96.94 165 SER A O 1
ATOM 1247 N N . ALA A 1 166 ? 21.828 -13.141 -6.684 1 96.62 166 ALA A N 1
ATOM 1248 C CA . ALA A 1 166 ? 20.672 -12.594 -5.965 1 96.62 166 ALA A CA 1
ATOM 1249 C C . ALA A 1 166 ? 20.578 -13.188 -4.559 1 96.62 166 ALA A C 1
ATOM 1251 O O . ALA A 1 166 ? 20.312 -12.461 -3.594 1 96.62 166 ALA A O 1
ATOM 1252 N N . LEU A 1 167 ? 20.875 -14.445 -4.445 1 97.12 167 LEU A N 1
ATOM 1253 C CA . LEU A 1 167 ? 20.797 -15.125 -3.156 1 97.12 167 LEU A CA 1
ATOM 1254 C C . LEU A 1 167 ? 21.906 -14.656 -2.23 1 97.12 167 LEU A C 1
ATOM 1256 O O . LEU A 1 167 ? 21.703 -14.531 -1.021 1 97.12 167 LEU A O 1
ATOM 1260 N N . GLU A 1 168 ? 22.984 -14.414 -2.764 1 96.19 168 GLU A N 1
ATOM 1261 C CA . GLU A 1 168 ? 24.109 -13.898 -1.974 1 96.19 168 GLU A CA 1
ATOM 1262 C C . GLU A 1 168 ? 23.781 -12.531 -1.391 1 96.19 168 GLU A C 1
ATOM 1264 O O . GLU A 1 168 ? 24.125 -12.242 -0.238 1 96.19 168 GLU A O 1
ATOM 1269 N N . ARG A 1 169 ? 23.172 -11.734 -2.162 1 95.81 169 ARG A N 1
ATOM 1270 C CA . ARG A 1 169 ? 22.781 -10.414 -1.683 1 95.81 169 ARG A CA 1
ATOM 1271 C C . ARG A 1 169 ? 21.734 -10.516 -0.582 1 95.81 169 ARG A C 1
ATOM 1273 O O . ARG A 1 169 ? 21.812 -9.797 0.418 1 95.81 169 ARG A O 1
ATOM 1280 N N . LEU A 1 170 ? 2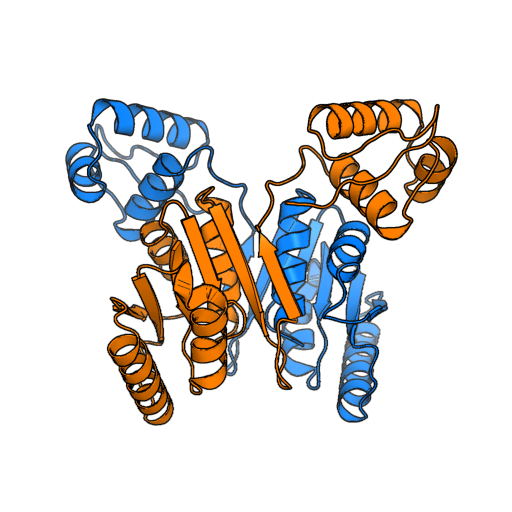0.781 -11.391 -0.773 1 96.12 170 LEU A N 1
ATOM 1281 C CA . LEU A 1 170 ? 19.75 -11.602 0.24 1 96.12 170 LEU A CA 1
ATOM 1282 C C . LEU A 1 170 ? 20.375 -12.102 1.542 1 96.12 170 LEU A C 1
ATOM 1284 O O . LEU A 1 170 ? 19.938 -11.719 2.629 1 96.12 170 LEU A O 1
ATOM 1288 N N . GLU A 1 171 ? 21.328 -12.969 1.407 1 95.44 171 GLU A N 1
ATOM 1289 C CA . GLU A 1 171 ? 22.031 -13.477 2.588 1 95.44 171 GLU A CA 1
ATOM 1290 C C . GLU A 1 171 ? 22.797 -12.367 3.299 1 95.44 171 GLU A C 1
ATOM 1292 O O . GLU A 1 171 ? 22.734 -12.25 4.523 1 95.44 171 GLU A O 1
ATOM 1297 N N . LYS A 1 172 ? 23.469 -11.633 2.557 1 94.88 172 LYS A N 1
ATOM 1298 C CA . LYS A 1 172 ? 24.219 -10.508 3.098 1 94.88 172 LYS A CA 1
ATOM 1299 C C . LYS A 1 172 ? 23.312 -9.531 3.838 1 94.88 172 LYS A C 1
ATOM 1301 O O . LYS A 1 172 ? 23.719 -8.961 4.855 1 94.88 172 LYS A O 1
ATOM 1306 N N . ASN A 1 173 ? 22.109 -9.375 3.326 1 92.56 173 ASN A N 1
ATOM 1307 C CA . ASN A 1 173 ? 21.156 -8.445 3.924 1 92.56 173 ASN A CA 1
ATOM 1308 C C . ASN A 1 173 ? 20.391 -9.094 5.074 1 92.56 173 ASN A C 1
ATOM 1310 O O . ASN A 1 173 ? 19.469 -8.492 5.641 1 92.56 173 ASN A O 1
ATOM 1314 N N . GLY A 1 174 ? 20.688 -10.344 5.344 1 92.69 174 GLY A N 1
ATOM 1315 C CA . GLY A 1 174 ? 20.125 -11.031 6.492 1 92.69 174 GLY A CA 1
ATOM 1316 C C . GLY A 1 174 ? 18.734 -11.578 6.234 1 92.69 174 GLY A C 1
ATOM 1317 O O . GLY A 1 174 ? 17.984 -11.875 7.172 1 92.69 174 GLY A O 1
ATOM 1318 N N . LEU A 1 175 ? 18.344 -11.75 4.992 1 94.5 175 LEU A N 1
ATOM 1319 C CA . LEU A 1 175 ? 16.984 -12.156 4.652 1 94.5 175 LEU A CA 1
ATOM 1320 C C . LEU A 1 175 ? 16.922 -13.641 4.316 1 94.5 175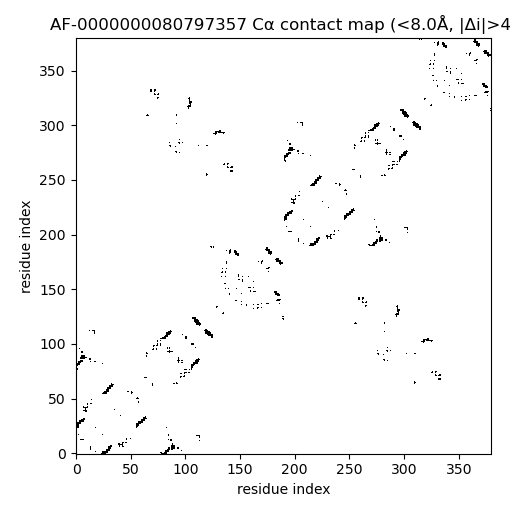 LEU A C 1
ATOM 1322 O O . LEU A 1 175 ? 15.844 -14.242 4.301 1 94.5 175 LEU A O 1
ATOM 1326 N N . VAL A 1 176 ? 18.125 -14.188 4.008 1 96.31 176 VAL A N 1
ATOM 1327 C CA . VAL A 1 176 ? 18.234 -15.602 3.684 1 96.31 176 VAL A CA 1
ATOM 1328 C C . VAL A 1 176 ? 19.406 -16.219 4.453 1 96.31 176 VAL A C 1
ATOM 1330 O O . VAL A 1 176 ? 20.406 -15.539 4.727 1 96.31 176 VAL A O 1
ATOM 1333 N N . GLU A 1 177 ? 19.203 -17.406 4.777 1 96.62 177 GLU A N 1
ATOM 1334 C CA . GLU A 1 177 ? 20.281 -18.156 5.414 1 96.62 177 GLU A CA 1
ATOM 1335 C C . GLU A 1 177 ? 20.531 -19.484 4.715 1 96.62 177 GLU A C 1
ATOM 1337 O O . GLU A 1 177 ? 19.703 -19.938 3.918 1 96.62 177 GLU A O 1
ATOM 1342 N N . LYS A 1 178 ? 21.703 -20.062 5 1 95.69 178 LYS A N 1
ATOM 1343 C CA . LYS A 1 178 ? 22.094 -21.375 4.492 1 95.69 178 LYS A CA 1
ATOM 1344 C C . LYS A 1 178 ? 22.219 -22.375 5.629 1 95.69 178 LYS A C 1
ATOM 1346 O O . LYS A 1 178 ? 23.312 -22.547 6.195 1 95.69 178 LYS A O 1
ATOM 1351 N N . PRO A 1 179 ? 21.125 -23.094 5.902 1 93.56 179 PRO A N 1
ATOM 1352 C CA . PRO A 1 179 ? 21.234 -24.078 6.977 1 93.56 179 PRO A CA 1
ATOM 1353 C C . PRO A 1 179 ? 22.281 -25.141 6.699 1 93.56 179 PRO A C 1
ATOM 1355 O O . PRO A 1 179 ? 22.906 -25.672 7.637 1 93.56 179 PRO A O 1
ATOM 1358 N N . LYS A 1 180 ? 22.438 -25.625 5.492 1 92.56 180 LYS A N 1
ATOM 1359 C CA . LYS A 1 180 ? 23.484 -26.516 5 1 92.56 180 LYS A CA 1
ATOM 1360 C C . LYS A 1 180 ? 23.969 -26.078 3.627 1 92.56 180 LYS A C 1
ATOM 1362 O O . LYS A 1 180 ? 23.359 -25.219 2.984 1 92.56 180 LYS A O 1
ATOM 1367 N N . ARG A 1 181 ? 25.016 -26.672 3.273 1 90 181 ARG A N 1
ATOM 1368 C CA . ARG A 1 181 ? 25.625 -26.266 2.01 1 90 181 ARG A CA 1
ATOM 1369 C C . ARG A 1 181 ? 24.656 -26.453 0.849 1 90 181 ARG A C 1
ATOM 1371 O O . ARG A 1 181 ? 24.078 -27.531 0.688 1 90 181 ARG A O 1
ATOM 1378 N N . GLY A 1 182 ? 24.422 -25.359 0.114 1 92.25 182 GLY A N 1
ATOM 1379 C CA . GLY A 1 182 ? 23.641 -25.422 -1.109 1 92.25 182 GLY A CA 1
ATOM 1380 C C . GLY A 1 182 ? 22.156 -25.328 -0.867 1 92.25 182 GLY A C 1
ATOM 1381 O O . GLY A 1 182 ? 21.359 -25.391 -1.808 1 92.25 182 GLY A O 1
ATOM 1382 N N . ILE A 1 183 ? 21.797 -25.203 0.384 1 96.06 183 ILE A N 1
ATOM 1383 C CA . ILE A 1 183 ? 20.391 -25.094 0.73 1 96.06 183 ILE A CA 1
ATOM 1384 C C . ILE A 1 183 ? 20.109 -23.719 1.315 1 96.06 183 ILE A C 1
ATOM 1386 O O . ILE A 1 183 ? 20.844 -23.234 2.18 1 96.06 183 ILE A O 1
ATOM 1390 N N . TYR A 1 184 ? 19.016 -23.156 0.816 1 97.38 184 TYR A N 1
ATOM 1391 C CA . TYR A 1 184 ? 18.656 -21.797 1.232 1 97.38 184 TYR A CA 1
ATOM 1392 C C . TYR A 1 184 ? 17.312 -21.797 1.967 1 97.38 184 TYR A C 1
ATOM 1394 O O . TYR A 1 184 ? 16.422 -22.594 1.651 1 97.38 184 TYR A O 1
ATOM 1402 N N . ARG A 1 185 ? 17.203 -20.859 2.945 1 96.88 185 ARG A N 1
ATOM 1403 C CA . ARG A 1 185 ? 15.984 -20.688 3.727 1 96.88 185 ARG A CA 1
ATOM 1404 C C . ARG A 1 185 ? 15.719 -19.203 3.992 1 96.88 185 ARG A C 1
ATOM 1406 O O . ARG A 1 185 ? 16.641 -18.453 4.301 1 96.88 185 ARG A O 1
ATOM 1413 N N . ALA A 1 186 ? 14.414 -18.859 3.807 1 95.44 186 ALA A N 1
ATOM 1414 C CA . ALA A 1 186 ? 14.039 -17.469 4.062 1 95.44 186 ALA A CA 1
ATOM 1415 C C . ALA A 1 186 ? 13.953 -17.188 5.562 1 95.44 186 ALA A C 1
ATOM 1417 O O . ALA A 1 186 ? 13.469 -18.016 6.328 1 95.44 186 ALA A O 1
ATOM 1418 N N . LYS A 1 187 ? 14.469 -16.031 6.016 1 93.25 187 LYS A N 1
ATOM 1419 C CA . LYS A 1 187 ? 14.234 -15.508 7.359 1 93.25 187 LYS A CA 1
ATOM 1420 C C . LYS A 1 187 ? 12.992 -14.625 7.398 1 93.25 187 LYS A C 1
ATOM 1422 O O . LYS A 1 187 ? 12.711 -13.891 6.445 1 93.25 187 LYS A O 1
ATOM 1427 N N . PRO A 1 188 ? 12.289 -14.797 8.516 1 85.94 188 PRO A N 1
ATOM 1428 C CA . PRO A 1 188 ? 11.078 -13.977 8.602 1 85.94 188 PRO A CA 1
ATOM 1429 C C . PRO A 1 188 ? 11.367 -12.484 8.453 1 85.94 188 PRO A C 1
ATOM 1431 O O . PRO A 1 188 ? 12.398 -12 8.922 1 85.94 188 PRO A O 1
ATOM 1434 N N . LEU A 1 189 ? 10.445 -11.852 7.695 1 80.81 189 LEU A N 1
ATOM 1435 C CA . LEU A 1 189 ? 10.547 -10.406 7.598 1 80.81 189 LEU A CA 1
ATOM 1436 C C . LEU A 1 189 ? 10.258 -9.742 8.945 1 80.81 189 LEU A C 1
ATOM 1438 O O . LEU A 1 189 ? 9.383 -10.203 9.688 1 80.81 189 LEU A O 1
ATOM 1442 N N . SER A 1 190 ? 11.188 -8.961 9.625 1 65.44 190 SER A N 1
ATOM 1443 C CA . SER A 1 190 ? 11.039 -8.312 10.922 1 65.44 190 SER A CA 1
ATOM 1444 C C . SER A 1 190 ? 9.867 -7.34 10.93 1 65.44 190 SER A C 1
ATOM 1446 O O . SER A 1 190 ? 9.484 -6.82 9.883 1 65.44 190 SER A O 1
ATOM 1448 N N . MET B 1 1 ? -0.679 -4.699 -19.609 1 96.81 1 MET B N 1
ATOM 1449 C CA . MET B 1 1 ? -0.511 -4.852 -18.172 1 96.81 1 MET B CA 1
ATOM 1450 C C . MET B 1 1 ? -1.183 -6.133 -17.688 1 96.81 1 MET B C 1
ATOM 1452 O O . MET B 1 1 ? -2.17 -6.582 -18.266 1 96.81 1 MET B O 1
ATOM 1456 N N . ARG B 1 2 ? -0.603 -6.715 -16.688 1 98.19 2 ARG B N 1
ATOM 1457 C CA . ARG B 1 2 ? -1.272 -7.766 -15.93 1 98.19 2 ARG B CA 1
ATOM 1458 C C . ARG B 1 2 ? -2.125 -7.176 -14.812 1 98.19 2 ARG B C 1
ATOM 1460 O O . ARG B 1 2 ? -1.606 -6.504 -13.914 1 98.19 2 ARG B O 1
ATOM 1467 N N . ALA B 1 3 ? -3.4 -7.441 -14.852 1 98.75 3 ALA B N 1
ATOM 1468 C CA . ALA B 1 3 ? -4.293 -6.891 -13.836 1 98.75 3 ALA B CA 1
ATOM 1469 C C . ALA B 1 3 ? -4.441 -7.852 -12.656 1 98.75 3 ALA B C 1
ATOM 1471 O O . ALA B 1 3 ? -4.59 -9.062 -12.844 1 98.75 3 ALA B O 1
ATOM 1472 N N . HIS B 1 4 ? -4.352 -7.34 -11.5 1 98.81 4 HIS B N 1
ATOM 1473 C CA . HIS B 1 4 ? -4.57 -8.078 -10.258 1 98.81 4 HIS B CA 1
ATOM 1474 C C . HIS B 1 4 ? -5.832 -7.602 -9.547 1 98.81 4 HIS B C 1
ATOM 1476 O O . HIS B 1 4 ? -5.898 -6.457 -9.086 1 98.81 4 HIS B O 1
ATOM 1482 N N . VAL B 1 5 ? -6.797 -8.539 -9.383 1 98.62 5 VAL B N 1
ATOM 1483 C CA . VAL B 1 5 ? -8.141 -8.125 -9 1 98.62 5 VAL B CA 1
ATOM 1484 C C . VAL B 1 5 ? -8.617 -8.953 -7.809 1 98.62 5 VAL B C 1
ATOM 1486 O O . VAL B 1 5 ? -8.961 -10.133 -7.961 1 98.62 5 VAL B O 1
ATOM 1489 N N . PRO B 1 6 ? -8.648 -8.328 -6.605 1 97.5 6 PRO B N 1
ATOM 1490 C CA . PRO B 1 6 ? -9.383 -9 -5.531 1 97.5 6 PRO B CA 1
ATOM 1491 C C . PRO B 1 6 ? -10.883 -9.062 -5.797 1 97.5 6 PRO B C 1
ATOM 1493 O O . PRO B 1 6 ? -11.484 -8.062 -6.203 1 97.5 6 PRO B O 1
ATOM 1496 N N . LEU B 1 7 ? -11.453 -10.195 -5.582 1 96.38 7 LEU B N 1
ATOM 1497 C CA . LEU B 1 7 ? -12.883 -10.344 -5.824 1 96.38 7 LEU B CA 1
ATOM 1498 C C . LEU B 1 7 ? -13.602 -10.781 -4.551 1 96.38 7 LEU B C 1
ATOM 1500 O O . LEU B 1 7 ? -13.164 -11.703 -3.865 1 96.38 7 LEU B O 1
ATOM 1504 N N . GLY B 1 8 ? -14.594 -9.977 -4.227 1 93.12 8 GLY B N 1
ATOM 1505 C CA . GLY B 1 8 ? -15.477 -10.305 -3.123 1 93.12 8 GLY B CA 1
ATOM 1506 C C . GLY B 1 8 ? -16.859 -10.742 -3.576 1 93.12 8 GLY B C 1
ATOM 1507 O O . GLY B 1 8 ? -17 -11.641 -4.402 1 93.12 8 GLY B O 1
ATOM 1508 N N . PHE B 1 9 ? -17.906 -10.039 -3.082 1 92.69 9 PHE B N 1
ATOM 1509 C CA . PHE B 1 9 ? -19.281 -10.469 -3.32 1 92.69 9 PHE B CA 1
ATOM 1510 C C . PHE B 1 9 ? -19.906 -9.664 -4.449 1 92.69 9 PHE B C 1
ATOM 1512 O O . PHE B 1 9 ? -21.094 -9.836 -4.754 1 92.69 9 PHE B O 1
ATOM 1519 N N . ASP B 1 10 ? -19.125 -8.773 -4.988 1 92.25 10 ASP B N 1
ATOM 1520 C CA . ASP B 1 10 ? -19.641 -7.867 -6.012 1 92.25 10 ASP B CA 1
ATOM 1521 C C . ASP B 1 10 ? -18.625 -7.703 -7.145 1 92.25 10 ASP B C 1
ATOM 1523 O O . ASP B 1 10 ? -17.438 -7.527 -6.898 1 92.25 10 ASP B O 1
ATOM 1527 N N . ALA B 1 11 ? -19.188 -7.754 -8.391 1 95 11 ALA B N 1
ATOM 1528 C CA . ALA B 1 11 ? -18.297 -7.699 -9.547 1 95 11 ALA B CA 1
ATOM 1529 C C . ALA B 1 11 ? -18.234 -6.289 -10.125 1 95 11 ALA B C 1
ATOM 1531 O O . ALA B 1 11 ? -17.484 -6.031 -11.062 1 95 11 ALA B O 1
ATOM 1532 N N . THR B 1 12 ? -18.969 -5.387 -9.547 1 93.38 12 THR B N 1
ATOM 1533 C CA . THR B 1 12 ? -19.078 -4.055 -10.133 1 93.38 12 THR B CA 1
ATOM 1534 C C . THR B 1 12 ? -17.719 -3.359 -10.164 1 93.38 12 THR B C 1
ATOM 1536 O O . THR B 1 12 ? -17.266 -2.912 -11.219 1 93.38 12 THR B O 1
ATOM 1539 N N . GLN B 1 13 ? -17.062 -3.352 -9.062 1 93.69 13 GLN B N 1
ATOM 1540 C CA . GLN B 1 13 ? -15.789 -2.639 -8.977 1 93.69 13 GLN B CA 1
ATOM 1541 C C . GLN B 1 13 ? -14.703 -3.355 -9.773 1 93.69 13 GLN B C 1
ATOM 1543 O O . GLN B 1 13 ? -13.938 -2.719 -10.5 1 93.69 13 GLN B O 1
ATOM 1548 N N . PRO B 1 14 ? -14.633 -4.664 -9.695 1 95.88 14 PRO B N 1
ATOM 1549 C CA . PRO B 1 14 ? -13.695 -5.387 -10.555 1 95.88 14 PRO B CA 1
ATOM 1550 C C . PRO B 1 14 ? -13.891 -5.082 -12.039 1 95.88 14 PRO B C 1
ATOM 1552 O O . PRO B 1 14 ? -12.922 -4.797 -12.75 1 95.88 14 PRO B O 1
ATOM 1555 N N . ILE B 1 15 ? -15.117 -5.105 -12.477 1 96.25 15 ILE B N 1
ATOM 1556 C CA . ILE B 1 15 ? -15.422 -4.848 -13.883 1 96.25 15 ILE B CA 1
ATOM 1557 C C . ILE B 1 15 ? -15.047 -3.408 -14.234 1 96.25 15 ILE B C 1
ATOM 1559 O O . ILE B 1 15 ? -14.43 -3.158 -15.266 1 96.25 15 ILE B O 1
ATOM 1563 N N . THR B 1 16 ? -15.375 -2.484 -13.398 1 95 16 THR B N 1
ATOM 1564 C CA . THR B 1 16 ? -15.07 -1.081 -13.648 1 95 16 THR B CA 1
ATOM 1565 C C . THR B 1 16 ? -13.562 -0.869 -13.742 1 95 16 THR B C 1
ATOM 1567 O O . THR B 1 16 ? -13.086 -0.159 -14.633 1 95 16 THR B O 1
ATOM 1570 N N . CYS B 1 17 ? -12.805 -1.492 -12.906 1 96.25 17 CYS B N 1
ATOM 1571 C CA . CYS B 1 17 ? -11.352 -1.362 -12.898 1 96.25 17 CYS B CA 1
ATOM 1572 C C . CYS B 1 17 ? -10.75 -1.856 -14.211 1 96.25 17 CYS B C 1
ATOM 1574 O O . CYS B 1 17 ? -10 -1.133 -14.859 1 96.25 17 CYS B O 1
ATOM 1576 N N . VAL B 1 18 ? -11.094 -3.012 -14.656 1 97.38 18 VAL B N 1
ATOM 1577 C CA . VAL B 1 18 ? -10.508 -3.617 -15.844 1 97.38 18 VAL B CA 1
ATOM 1578 C C . VAL B 1 18 ? -11.023 -2.906 -17.094 1 97.38 18 VAL B C 1
ATOM 1580 O O . VAL B 1 18 ? -10.258 -2.615 -18.016 1 97.38 18 VAL B O 1
ATOM 1583 N N . SER B 1 19 ? -12.328 -2.549 -17.078 1 95.81 19 SER B N 1
ATOM 1584 C CA . SER B 1 19 ? -12.914 -1.901 -18.25 1 95.81 19 SER B CA 1
ATOM 1585 C C . SER B 1 19 ? -12.281 -0.534 -18.484 1 95.81 19 SER B C 1
ATOM 1587 O O . SER B 1 19 ? -12.125 -0.119 -19.641 1 95.81 19 SER B O 1
ATOM 1589 N N . SER B 1 20 ? -11.945 0.156 -17.406 1 94.25 20 SER B N 1
ATOM 1590 C CA . SER B 1 20 ? -11.344 1.479 -17.531 1 94.25 20 SER B CA 1
ATOM 1591 C C . SER B 1 20 ? -9.93 1.397 -18.078 1 94.25 20 SER B C 1
ATOM 1593 O O . SER B 1 20 ? -9.336 2.416 -18.453 1 94.25 20 SER B O 1
ATOM 1595 N N . HIS B 1 21 ? -9.383 0.161 -18.188 1 96.5 21 HIS B N 1
ATOM 1596 C CA . HIS B 1 21 ? -8.016 -0.036 -18.656 1 96.5 21 HIS B CA 1
ATOM 1597 C C . HIS B 1 21 ? -7.953 -1.125 -19.719 1 96.5 21 HIS B C 1
ATOM 1599 O O . HIS B 1 21 ? -6.91 -1.757 -19.906 1 96.5 21 HIS B O 1
ATOM 1605 N N . LEU B 1 22 ? -9 -1.321 -20.344 1 96.31 22 LEU B N 1
ATOM 1606 C CA . LEU B 1 22 ? -9.203 -2.486 -21.203 1 96.31 22 LEU B CA 1
ATOM 1607 C C . LEU B 1 22 ? -8.125 -2.559 -22.281 1 96.31 22 LEU B C 1
ATOM 1609 O O . LEU B 1 22 ? -7.637 -3.643 -22.609 1 96.31 22 LEU B O 1
ATOM 1613 N N . GLY B 1 23 ? -7.793 -1.46 -22.844 1 96.5 23 GLY B N 1
ATOM 1614 C CA . GLY B 1 23 ? -6.816 -1.437 -23.906 1 96.5 23 GLY B CA 1
ATOM 1615 C C . GLY B 1 23 ? -5.414 -1.798 -23.453 1 96.5 23 GLY B C 1
ATOM 1616 O O . GLY B 1 23 ? -4.586 -2.232 -24.25 1 96.5 23 GLY B O 1
ATOM 1617 N N . GLU B 1 24 ? -5.082 -1.673 -22.203 1 97 24 GLU B N 1
ATOM 1618 C CA . GLU B 1 24 ? -3.734 -1.857 -21.688 1 97 24 GLU B CA 1
ATOM 1619 C C . GLU B 1 24 ? -3.598 -3.199 -20.969 1 97 24 GLU B C 1
ATOM 1621 O O . GLU B 1 24 ? -2.484 -3.674 -20.734 1 97 24 GLU B O 1
ATOM 1626 N N . VAL B 1 25 ? -4.684 -3.807 -20.625 1 98 25 VAL B N 1
ATOM 1627 C CA . VAL B 1 25 ? -4.672 -5.043 -19.859 1 98 25 VAL B CA 1
ATOM 1628 C C . VAL B 1 25 ? -4.59 -6.242 -20.797 1 98 25 VAL B C 1
ATOM 1630 O O . VAL B 1 25 ? -5.375 -6.352 -21.75 1 98 25 VAL B O 1
ATOM 1633 N N . THR B 1 26 ? -3.652 -7.098 -20.516 1 96.75 26 THR B N 1
ATOM 1634 C CA . THR B 1 26 ? -3.475 -8.273 -21.344 1 96.75 26 THR B CA 1
ATOM 1635 C C . THR B 1 26 ? -3.959 -9.531 -20.625 1 96.75 26 THR B C 1
ATOM 1637 O O . THR B 1 26 ? -4.43 -10.477 -21.266 1 96.75 26 THR B O 1
ATOM 1640 N N . GLU B 1 27 ? -3.854 -9.594 -19.406 1 97.88 27 GLU B N 1
ATOM 1641 C CA . GLU B 1 27 ? -4.27 -10.727 -18.594 1 97.88 27 GLU B CA 1
ATOM 1642 C C . GLU B 1 27 ? -4.738 -10.273 -17.219 1 97.88 27 GLU B C 1
ATOM 1644 O O . GLU B 1 27 ? -4.367 -9.188 -16.75 1 97.88 27 GLU B O 1
ATOM 1649 N N . VAL B 1 28 ? -5.617 -11.141 -16.688 1 98.75 28 VAL B N 1
ATOM 1650 C CA . VAL B 1 28 ? -6.215 -10.789 -15.398 1 98.75 28 VAL B CA 1
ATOM 1651 C C . VAL B 1 28 ? -6.023 -11.93 -14.406 1 98.75 28 VAL B C 1
ATOM 1653 O O . VAL B 1 28 ? -6.375 -13.078 -14.695 1 98.75 28 VAL B O 1
ATOM 1656 N N . VAL B 1 29 ? -5.418 -11.625 -13.281 1 98.75 29 VAL B N 1
ATOM 1657 C CA . VAL B 1 29 ? -5.352 -12.547 -12.156 1 98.75 29 VAL B CA 1
ATOM 1658 C C . VAL B 1 29 ? -6.406 -12.172 -11.117 1 98.75 29 VAL B C 1
ATOM 1660 O O . VAL B 1 29 ? -6.395 -11.055 -10.586 1 98.75 29 VAL B O 1
ATOM 1663 N N . ILE B 1 30 ? -7.305 -13.133 -10.836 1 98.69 30 ILE B N 1
ATOM 1664 C CA . ILE B 1 30 ? -8.406 -12.898 -9.914 1 98.69 30 ILE B CA 1
ATOM 1665 C C . ILE B 1 30 ? -8.133 -13.609 -8.586 1 98.69 30 ILE B C 1
ATOM 1667 O O . ILE B 1 30 ? -7.926 -14.82 -8.562 1 98.69 30 ILE B O 1
ATOM 1671 N N . TYR B 1 31 ? -8.133 -12.844 -7.516 1 97.94 31 TYR B N 1
ATOM 1672 C CA . TYR B 1 31 ? -7.906 -13.398 -6.188 1 97.94 31 TYR B CA 1
ATOM 1673 C C . TYR B 1 31 ? -9.219 -13.578 -5.441 1 97.94 31 TYR B C 1
ATOM 1675 O O . TYR B 1 31 ? -9.93 -12.609 -5.172 1 97.94 31 TYR B O 1
ATOM 1683 N N . VAL B 1 32 ? -9.484 -14.82 -5.066 1 96.38 32 VAL B N 1
ATOM 1684 C CA . VAL B 1 32 ? -10.75 -15.172 -4.43 1 96.38 32 VAL B CA 1
ATOM 1685 C C . VAL B 1 32 ? -10.477 -15.906 -3.117 1 96.38 32 VAL B C 1
ATOM 1687 O O . VAL B 1 32 ? -9.656 -16.828 -3.07 1 96.38 32 VAL B O 1
ATOM 1690 N N . PRO B 1 33 ? -11.156 -15.453 -2.029 1 92.62 33 PRO B N 1
ATOM 1691 C CA . PRO B 1 33 ? -10.992 -16.219 -0.789 1 92.62 33 PRO B CA 1
ATOM 1692 C C . PRO B 1 33 ? -11.398 -17.672 -0.939 1 92.62 33 PRO B C 1
ATOM 1694 O O . PRO B 1 33 ? -12.375 -17.984 -1.63 1 92.62 33 PRO B O 1
ATOM 1697 N N . LYS B 1 34 ? -10.648 -18.531 -0.326 1 92.19 34 LYS B N 1
ATOM 1698 C CA . LYS B 1 34 ? -10.859 -19.984 -0.418 1 92.19 34 LYS B CA 1
ATOM 1699 C C . LYS B 1 34 ? -12.219 -20.375 0.15 1 92.19 34 LYS B C 1
ATOM 1701 O O . LYS B 1 34 ? -12.836 -21.328 -0.316 1 92.19 34 LYS B O 1
ATOM 1706 N N . GLU B 1 35 ? -12.562 -19.672 1.165 1 85.19 35 GLU B N 1
ATOM 1707 C CA . GLU B 1 35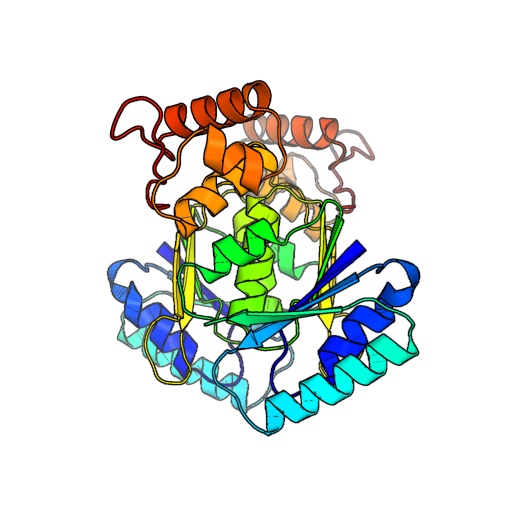 ? -13.891 -19.953 1.704 1 85.19 35 GLU B CA 1
ATOM 1708 C C . GLU B 1 35 ? -14.984 -19.516 0.736 1 85.19 35 GLU B C 1
ATOM 1710 O O . GLU B 1 35 ? -15.164 -18.312 0.503 1 85.19 35 GLU B O 1
ATOM 1715 N N . ARG B 1 36 ? -15.703 -20.469 0.224 1 76.06 36 ARG B N 1
ATOM 1716 C CA . ARG B 1 36 ? -16.656 -20.234 -0.853 1 76.06 36 ARG B CA 1
ATOM 1717 C C . ARG B 1 36 ? -18 -19.734 -0.301 1 76.06 36 ARG B C 1
ATOM 1719 O O . ARG B 1 36 ? -18.438 -20.188 0.752 1 76.06 36 ARG B O 1
ATOM 1726 N N . SER B 1 37 ? -18.438 -18.703 -0.91 1 88.56 37 SER B N 1
ATOM 1727 C CA . SER B 1 37 ? -19.797 -18.203 -0.688 1 88.56 37 SER B CA 1
ATOM 1728 C C . SER B 1 37 ? -20.562 -18.094 -1.999 1 88.56 37 SER B C 1
ATOM 1730 O O . SER B 1 37 ? -19.984 -17.828 -3.049 1 88.56 37 SER B O 1
ATOM 1732 N N . PRO B 1 38 ? -21.797 -18.469 -1.972 1 91.19 38 PRO B N 1
ATOM 1733 C CA . PRO B 1 38 ? -22.594 -18.391 -3.199 1 91.19 38 PRO B CA 1
ATOM 1734 C C . PRO B 1 38 ? -22.531 -17 -3.85 1 91.19 38 PRO B C 1
ATOM 1736 O O . PRO B 1 38 ? -22.469 -16.906 -5.078 1 91.19 38 PRO B O 1
ATOM 1739 N N . LYS B 1 39 ? -22.578 -16.047 -3.039 1 92.38 39 LYS B N 1
ATOM 1740 C CA . LYS B 1 39 ? -22.516 -14.68 -3.57 1 92.38 39 LYS B CA 1
ATOM 1741 C C . LYS B 1 39 ? -21.188 -14.43 -4.277 1 92.38 39 LYS B C 1
ATOM 1743 O O . LYS B 1 39 ? -21.156 -13.805 -5.34 1 92.38 39 LYS B O 1
ATOM 1748 N N . ALA B 1 40 ? -20.109 -14.93 -3.713 1 93.06 40 ALA B N 1
ATOM 1749 C CA . ALA B 1 40 ? -18.781 -14.781 -4.316 1 93.06 40 ALA B CA 1
ATOM 1750 C C . ALA B 1 40 ? -18.703 -15.531 -5.641 1 93.06 40 ALA B C 1
ATOM 1752 O O . ALA B 1 40 ? -18.094 -15.047 -6.598 1 93.06 40 ALA B O 1
ATOM 1753 N N . GLU B 1 41 ? -19.297 -16.625 -5.645 1 95.44 41 GLU B N 1
ATOM 1754 C CA . GLU B 1 41 ? -19.281 -17.438 -6.863 1 95.44 41 GLU B CA 1
ATOM 1755 C C . GLU B 1 41 ? -20.062 -16.75 -7.984 1 95.44 41 GLU B C 1
ATOM 1757 O O . GLU B 1 41 ? -19.656 -16.781 -9.148 1 95.44 41 GLU B O 1
ATOM 1762 N N . GLU B 1 42 ? -21.141 -16.266 -7.609 1 96.69 42 GLU B N 1
ATOM 1763 C CA . GLU B 1 42 ? -21.922 -15.516 -8.586 1 96.69 42 GLU B CA 1
ATOM 1764 C C . GLU B 1 42 ? -21.141 -14.336 -9.148 1 96.69 42 GLU B C 1
ATOM 1766 O O . GLU B 1 42 ? -21.125 -14.109 -10.359 1 96.69 42 GLU B O 1
ATOM 1771 N N . ALA B 1 43 ? -20.562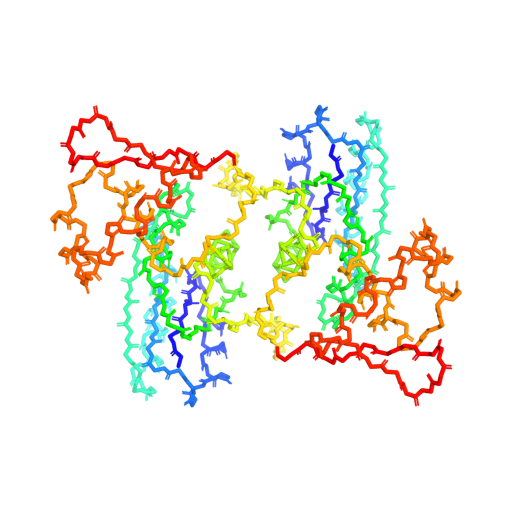 -13.617 -8.273 1 97.19 43 ALA B N 1
ATOM 1772 C CA . ALA B 1 43 ? -19.734 -12.484 -8.688 1 97.19 43 ALA B CA 1
ATOM 1773 C C . ALA B 1 43 ? -18.594 -12.938 -9.594 1 97.19 43 ALA B C 1
ATOM 1775 O O . ALA B 1 43 ? -18.297 -12.281 -10.594 1 97.19 43 ALA B O 1
ATOM 1776 N N . LEU B 1 44 ? -17.969 -14.008 -9.258 1 97.75 44 LEU B N 1
ATOM 1777 C CA . LEU B 1 44 ? -16.859 -14.539 -10.055 1 97.75 44 LEU B CA 1
ATOM 1778 C C . LEU B 1 44 ? -17.344 -14.914 -11.453 1 97.75 44 LEU B C 1
ATOM 1780 O O . LEU B 1 44 ? -16.688 -14.555 -12.445 1 97.75 44 LEU B O 1
ATOM 1784 N N . ASN B 1 45 ? -18.453 -15.555 -11.5 1 97.81 45 ASN B N 1
ATOM 1785 C CA . ASN B 1 45 ? -19 -15.961 -12.789 1 97.81 45 ASN B CA 1
ATOM 1786 C C . ASN B 1 45 ? -19.312 -14.758 -13.664 1 97.81 45 ASN B C 1
ATOM 1788 O O . ASN B 1 45 ? -19.031 -14.758 -14.867 1 97.81 45 ASN B O 1
ATOM 1792 N N . ALA B 1 46 ? -19.859 -13.828 -13.062 1 98.12 46 ALA B N 1
ATOM 1793 C CA . ALA B 1 46 ? -20.172 -12.609 -13.797 1 98.12 46 ALA B CA 1
ATOM 1794 C C . ALA B 1 46 ? -18.906 -11.938 -14.32 1 98.12 46 ALA B C 1
ATOM 1796 O O . ALA B 1 46 ? -18.859 -11.492 -15.469 1 98.12 46 ALA B O 1
ATOM 1797 N N . PHE B 1 47 ? -17.922 -11.867 -13.5 1 98.56 47 PHE B N 1
ATOM 1798 C CA . PHE B 1 47 ? -16.656 -11.242 -13.891 1 98.56 47 PHE B CA 1
ATOM 1799 C C . PHE B 1 47 ? -15.977 -12.039 -14.992 1 98.56 47 PHE B C 1
ATOM 1801 O O . PHE B 1 47 ? -15.492 -11.461 -15.969 1 98.56 47 PHE B O 1
ATOM 1808 N N . LEU B 1 48 ? -15.992 -13.289 -14.875 1 98.44 48 LEU B N 1
ATOM 1809 C CA . LEU B 1 48 ? -15.398 -14.148 -15.883 1 98.44 48 LEU B CA 1
ATOM 1810 C C . LEU B 1 48 ? -16.125 -14 -17.219 1 98.44 48 LEU B C 1
ATOM 1812 O O . LEU B 1 48 ? -15.484 -14.008 -18.281 1 98.44 48 LEU B O 1
ATOM 1816 N N . ALA B 1 49 ? -17.391 -13.891 -17.141 1 98.38 49 ALA B N 1
ATOM 1817 C CA . ALA B 1 49 ? -18.172 -13.672 -18.359 1 98.38 49 ALA B CA 1
ATOM 1818 C C . ALA B 1 49 ? -17.766 -12.367 -19.047 1 98.38 49 ALA B C 1
ATOM 1820 O O . ALA B 1 49 ? -17.609 -12.312 -20.266 1 98.38 49 ALA B O 1
ATOM 1821 N N . PHE B 1 50 ? -17.625 -11.398 -18.266 1 98.38 50 PHE B N 1
ATOM 1822 C CA . PHE B 1 50 ? -17.188 -10.109 -18.781 1 98.38 50 PHE B CA 1
ATOM 1823 C C . PHE B 1 50 ? -15.82 -10.227 -19.453 1 98.38 50 PHE B C 1
ATOM 1825 O O . PHE B 1 50 ? -15.625 -9.734 -20.562 1 98.38 50 PHE B O 1
ATOM 1832 N N . LEU B 1 51 ? -14.883 -10.867 -18.797 1 98.5 51 LEU B N 1
ATOM 1833 C CA . LEU B 1 51 ? -13.531 -11 -19.312 1 98.5 51 LEU B CA 1
ATOM 1834 C C . LEU B 1 51 ? -13.523 -11.805 -20.609 1 98.5 51 LEU B C 1
ATOM 1836 O O . LEU B 1 51 ? -12.797 -11.469 -21.547 1 98.5 51 LEU B O 1
ATOM 1840 N N . LYS B 1 52 ? -14.297 -12.836 -20.625 1 97.88 52 LYS B N 1
ATOM 1841 C CA . LYS B 1 52 ? -14.43 -13.641 -21.844 1 97.88 52 LYS B CA 1
ATOM 1842 C C . LYS B 1 52 ? -14.969 -12.812 -23 1 97.88 52 LYS B C 1
ATOM 1844 O O . LYS B 1 52 ? -14.445 -12.883 -24.109 1 97.88 52 LYS B O 1
ATOM 1849 N N . GLY B 1 53 ? -15.961 -12.109 -22.719 1 97.62 53 GLY B N 1
ATOM 1850 C CA . GLY B 1 53 ? -16.531 -11.234 -23.734 1 97.62 53 GLY B CA 1
ATOM 1851 C C . GLY B 1 53 ? -15.539 -10.195 -24.234 1 97.62 53 GLY B C 1
ATOM 1852 O O . GLY B 1 53 ? -15.602 -9.789 -25.406 1 97.62 53 GLY B O 1
ATOM 1853 N N . ALA B 1 54 ? -14.68 -9.781 -23.422 1 97.62 54 ALA B N 1
ATOM 1854 C CA . ALA B 1 54 ? -13.703 -8.758 -23.766 1 97.62 54 ALA B CA 1
ATOM 1855 C C . ALA B 1 54 ? -12.453 -9.383 -24.375 1 97.62 54 ALA B C 1
ATOM 1857 O O . ALA B 1 54 ? -11.516 -8.672 -24.766 1 97.62 54 ALA B O 1
ATOM 1858 N N . GLY B 1 55 ? -12.391 -10.688 -24.406 1 96.94 55 GLY B N 1
ATOM 1859 C CA . GLY B 1 55 ? -11.258 -11.391 -25 1 96.94 55 GLY B CA 1
ATOM 1860 C C . GLY B 1 55 ? -10.023 -11.367 -24.125 1 96.94 55 GLY B C 1
ATOM 1861 O O . GLY B 1 55 ? -8.898 -11.297 -24.641 1 96.94 55 GLY B O 1
ATOM 1862 N N . LYS B 1 56 ? -10.211 -11.312 -22.859 1 97.62 56 LYS B N 1
ATOM 1863 C CA . LYS B 1 56 ? -9.062 -11.266 -21.953 1 97.62 56 LYS B CA 1
ATOM 1864 C C . LYS B 1 56 ? -8.828 -12.625 -21.281 1 97.62 56 LYS B C 1
ATOM 1866 O O . LYS B 1 56 ? -9.781 -13.297 -20.891 1 97.62 56 LYS B O 1
ATOM 1871 N N . ARG B 1 57 ? -7.547 -12.977 -21.234 1 97.31 57 ARG B N 1
ATOM 1872 C CA . ARG B 1 57 ? -7.18 -14.172 -20.469 1 97.31 57 ARG B CA 1
ATOM 1873 C C . ARG B 1 57 ? -7.301 -13.922 -18.969 1 97.31 57 ARG B C 1
ATOM 1875 O O . ARG B 1 57 ? -7.078 -12.812 -18.5 1 97.31 57 ARG B O 1
ATOM 1882 N N . SER B 1 58 ? -7.719 -14.984 -18.297 1 98.31 58 SER B N 1
ATOM 1883 C CA . SER B 1 58 ? -7.855 -14.82 -16.844 1 98.31 58 SER B CA 1
ATOM 1884 C C . SER B 1 58 ? -7.391 -16.062 -16.094 1 98.31 58 SER B C 1
ATOM 1886 O O . SER B 1 58 ? -7.395 -17.172 -16.656 1 98.31 58 SER B O 1
ATOM 1888 N N . GLU B 1 59 ? -6.945 -15.828 -14.93 1 97.94 59 GLU B N 1
ATOM 1889 C CA . GLU B 1 59 ? -6.566 -16.875 -13.977 1 97.94 59 GLU B CA 1
ATOM 1890 C C . GLU B 1 59 ? -7.184 -16.609 -12.609 1 97.94 59 GLU B C 1
ATOM 1892 O O . GLU B 1 59 ? -7.148 -15.484 -12.109 1 97.94 59 GLU B O 1
ATOM 1897 N N . VAL B 1 60 ? -7.766 -17.703 -12.07 1 97.88 60 VAL B N 1
ATOM 1898 C CA . VAL B 1 60 ? -8.352 -17.578 -10.742 1 97.88 60 VAL B CA 1
ATOM 1899 C C . VAL B 1 60 ? -7.414 -18.188 -9.703 1 97.88 60 VAL B C 1
ATOM 1901 O O . VAL B 1 60 ? -6.984 -19.344 -9.852 1 97.88 60 VAL B O 1
ATOM 1904 N N . VAL B 1 61 ? -7.141 -17.438 -8.695 1 97.38 61 VAL B N 1
ATOM 1905 C CA . VAL B 1 61 ? -6.301 -17.891 -7.59 1 97.38 61 VAL B CA 1
ATOM 1906 C C . VAL B 1 61 ? -7.109 -17.891 -6.293 1 97.38 61 VAL B C 1
ATOM 1908 O O . VAL B 1 61 ? -7.57 -16.844 -5.836 1 97.38 61 VAL B O 1
ATOM 1911 N N . TYR B 1 62 ? -7.254 -19.062 -5.73 1 96.06 62 TYR B N 1
ATOM 1912 C CA . TYR B 1 62 ? -7.902 -19.188 -4.43 1 96.06 62 TYR B CA 1
ATOM 1913 C C . TYR B 1 62 ? -6.879 -19.109 -3.301 1 96.06 62 TYR B C 1
ATOM 1915 O O . TYR B 1 62 ? -5.844 -19.781 -3.348 1 96.06 62 TYR B O 1
ATOM 1923 N N . LEU B 1 63 ? -7.172 -18.234 -2.312 1 94.81 63 LEU B N 1
ATOM 1924 C CA . LEU B 1 63 ? -6.219 -18.094 -1.218 1 94.81 63 LEU B CA 1
ATOM 1925 C C . LEU B 1 63 ? -6.938 -17.766 0.087 1 94.81 63 LEU B C 1
ATOM 1927 O O . LEU B 1 63 ? -8.133 -17.484 0.086 1 94.81 63 LEU B O 1
ATOM 1931 N N . ASN B 1 64 ? -6.199 -17.922 1.194 1 93.75 64 ASN B N 1
ATOM 1932 C CA . ASN B 1 64 ? -6.625 -17.406 2.494 1 93.75 64 ASN B CA 1
ATOM 1933 C C . ASN B 1 64 ? -6.094 -16 2.742 1 93.75 64 ASN B C 1
ATOM 1935 O O . ASN B 1 64 ? -4.887 -15.805 2.893 1 93.75 64 ASN B O 1
ATOM 1939 N N . PRO B 1 65 ? -6.98 -15.062 2.783 1 92.81 65 PRO B N 1
ATOM 1940 C CA . PRO B 1 65 ? -6.547 -13.664 2.857 1 92.81 65 PRO B CA 1
ATOM 1941 C C . PRO B 1 65 ? -5.672 -13.375 4.074 1 92.81 65 PRO B C 1
ATOM 1943 O O . PRO B 1 65 ? -4.848 -12.461 4.047 1 92.81 65 PRO B O 1
ATOM 1946 N N . CYS B 1 66 ? -5.762 -14.188 5.094 1 92.88 66 CYS B N 1
ATOM 1947 C CA . CYS B 1 66 ? -5.074 -13.859 6.34 1 92.88 66 CYS B CA 1
ATOM 1948 C C . CYS B 1 66 ? -3.84 -14.742 6.527 1 92.88 66 CYS B C 1
ATOM 1950 O O . CYS B 1 66 ? -3.213 -14.719 7.586 1 92.88 66 CYS B O 1
ATOM 1952 N N . ASP B 1 67 ? -3.549 -15.484 5.562 1 92.06 67 ASP B N 1
ATOM 1953 C CA . ASP B 1 67 ? -2.361 -16.328 5.605 1 92.06 67 ASP B CA 1
ATOM 1954 C C . ASP B 1 67 ? -1.106 -15.531 5.25 1 92.06 67 ASP B C 1
ATOM 1956 O O . ASP B 1 67 ? -1.132 -14.703 4.34 1 92.06 67 ASP B O 1
ATOM 1960 N N . GLY B 1 68 ? -0.033 -15.844 5.957 1 87.5 68 GLY B N 1
ATOM 1961 C CA . GLY B 1 68 ? 1.234 -15.188 5.684 1 87.5 68 GLY B CA 1
ATOM 1962 C C . GLY B 1 68 ? 1.766 -15.469 4.289 1 87.5 68 GLY B C 1
ATOM 1963 O O . GLY B 1 68 ? 2.543 -14.68 3.748 1 87.5 68 GLY B O 1
ATOM 1964 N N . GLU B 1 69 ? 1.313 -16.516 3.691 1 92.75 69 GLU B N 1
ATOM 1965 C CA . GLU B 1 69 ? 1.795 -16.922 2.377 1 92.75 69 GLU B CA 1
ATOM 1966 C C . GLU B 1 69 ? 1.188 -16.062 1.272 1 92.75 69 GLU B C 1
ATOM 1968 O O . GLU B 1 69 ? 1.713 -16.016 0.158 1 92.75 69 GLU B O 1
ATOM 1973 N N . THR B 1 70 ? 0.09 -15.484 1.562 1 94.81 70 THR B N 1
ATOM 1974 C CA . THR B 1 70 ? -0.673 -14.758 0.552 1 94.81 70 THR B CA 1
ATOM 1975 C C . THR B 1 70 ? 0.172 -13.656 -0.071 1 94.81 70 THR B C 1
ATOM 1977 O O . THR B 1 70 ? 0.236 -13.531 -1.296 1 94.81 70 THR B O 1
ATOM 1980 N N . LEU B 1 71 ? 0.823 -12.922 0.77 1 95.12 71 LEU B N 1
ATOM 1981 C CA . LEU B 1 71 ? 1.668 -11.828 0.291 1 95.12 71 LEU B CA 1
ATOM 1982 C C . LEU B 1 71 ? 2.713 -12.344 -0.693 1 95.12 71 LEU B C 1
ATOM 1984 O O . LEU B 1 71 ? 2.898 -11.766 -1.767 1 95.12 71 LEU B O 1
ATOM 1988 N N . PHE B 1 72 ? 3.322 -13.445 -0.388 1 95.19 72 PHE B N 1
ATOM 1989 C CA . PHE B 1 72 ? 4.426 -13.961 -1.193 1 95.19 72 PHE B CA 1
ATOM 1990 C C . PHE B 1 72 ? 3.904 -14.617 -2.465 1 95.19 72 PHE B C 1
ATOM 1992 O O . PHE B 1 72 ? 4.559 -14.57 -3.508 1 95.19 72 PHE B O 1
ATOM 1999 N N . GLN B 1 73 ? 2.73 -15.195 -2.324 1 96.12 73 GLN B N 1
ATOM 2000 C CA . GLN B 1 73 ? 2.078 -15.672 -3.539 1 96.12 73 GLN B CA 1
ATOM 2001 C C . GLN B 1 73 ? 1.809 -14.523 -4.508 1 96.12 73 GLN B C 1
ATOM 2003 O O . GLN B 1 73 ? 1.986 -14.672 -5.719 1 96.12 73 GLN B O 1
ATOM 2008 N N . MET B 1 74 ? 1.397 -13.469 -4.008 1 97.62 74 MET B N 1
ATOM 2009 C CA . MET B 1 74 ? 1.12 -12.297 -4.836 1 97.62 74 MET B CA 1
ATOM 2010 C C . MET B 1 74 ? 2.4 -11.758 -5.465 1 97.62 74 MET B C 1
ATOM 2012 O O . MET B 1 74 ? 2.404 -11.359 -6.633 1 97.62 74 MET B O 1
ATOM 2016 N N . VAL B 1 75 ? 3.453 -11.734 -4.719 1 96.88 75 VAL B N 1
ATOM 2017 C CA . VAL B 1 75 ? 4.746 -11.32 -5.254 1 96.88 75 VAL B CA 1
ATOM 2018 C C . VAL B 1 75 ? 5.121 -12.211 -6.441 1 96.88 75 VAL B C 1
ATOM 2020 O O . VAL B 1 75 ? 5.562 -11.711 -7.48 1 96.88 75 VAL B O 1
ATOM 2023 N N . MET B 1 76 ? 4.91 -13.5 -6.312 1 95.69 76 MET B N 1
ATOM 2024 C CA . MET B 1 76 ? 5.23 -14.453 -7.371 1 95.69 76 MET B CA 1
ATOM 2025 C C . MET B 1 76 ? 4.379 -14.195 -8.609 1 95.69 76 MET B C 1
ATOM 2027 O O . MET B 1 76 ? 4.812 -14.469 -9.734 1 95.69 76 MET B O 1
ATOM 2031 N N . ASN B 1 77 ? 3.248 -13.625 -8.398 1 96.38 77 ASN B N 1
ATOM 2032 C CA . ASN B 1 77 ? 2.309 -13.445 -9.508 1 96.38 77 ASN B CA 1
ATOM 2033 C C . ASN B 1 77 ? 2.518 -12.102 -10.203 1 96.38 77 ASN B C 1
ATOM 2035 O O . ASN B 1 77 ? 1.928 -11.852 -11.258 1 96.38 77 ASN B O 1
ATOM 2039 N N . MET B 1 78 ? 3.297 -11.242 -9.672 1 96.19 78 MET B N 1
ATOM 2040 C CA . MET B 1 78 ? 3.51 -9.922 -10.258 1 96.19 78 MET B CA 1
ATOM 2041 C C . MET B 1 78 ? 4.223 -10.031 -11.602 1 96.19 78 MET B C 1
ATOM 2043 O O . MET B 1 78 ? 5.176 -10.797 -11.742 1 96.19 78 MET B O 1
ATOM 2047 N N . GLY B 1 79 ? 3.703 -9.281 -12.562 1 94.06 79 GLY B N 1
ATOM 2048 C CA . GLY B 1 79 ? 4.414 -9.094 -13.82 1 94.06 79 GLY B CA 1
ATOM 2049 C C . GLY B 1 79 ? 5.309 -7.871 -13.82 1 94.06 79 GLY B C 1
ATOM 2050 O O . GLY B 1 79 ? 5.617 -7.32 -12.758 1 94.06 79 GLY B O 1
ATOM 2051 N N . ASP B 1 80 ? 5.832 -7.527 -15.023 1 91.44 80 ASP B N 1
ATOM 2052 C CA . ASP B 1 80 ? 6.688 -6.352 -15.141 1 91.44 80 ASP B CA 1
ATOM 2053 C C . ASP B 1 80 ? 5.875 -5.062 -15.031 1 91.44 80 ASP B C 1
ATOM 2055 O O . ASP B 1 80 ? 6.332 -4.086 -14.43 1 91.44 80 ASP B O 1
ATOM 2059 N N . ASP B 1 81 ? 4.734 -5.078 -15.656 1 96.5 81 ASP B N 1
ATOM 2060 C CA . ASP B 1 81 ? 3.779 -3.979 -15.602 1 96.5 81 ASP B CA 1
ATOM 2061 C C . ASP B 1 81 ? 2.412 -4.461 -15.117 1 96.5 81 ASP B C 1
ATOM 2063 O O . ASP B 1 81 ? 1.849 -5.402 -15.672 1 96.5 81 ASP B O 1
ATOM 2067 N N . ASN B 1 82 ? 1.892 -3.805 -14.031 1 98.25 82 ASN B N 1
ATOM 2068 C CA . ASN B 1 82 ? 0.726 -4.363 -13.352 1 98.25 82 ASN B CA 1
ATOM 2069 C C . ASN B 1 82 ? -0.336 -3.299 -13.094 1 98.25 82 ASN B C 1
ATOM 2071 O O . ASN B 1 82 ? -0.012 -2.127 -12.898 1 98.25 82 ASN B O 1
ATOM 2075 N N . LEU B 1 83 ? -1.554 -3.682 -13.164 1 98.44 83 LEU B N 1
ATOM 2076 C CA . LEU B 1 83 ? -2.691 -2.916 -12.664 1 98.44 83 LEU B CA 1
ATOM 2077 C C . LEU B 1 83 ? -3.23 -3.525 -11.375 1 98.44 83 LEU B C 1
ATOM 2079 O O . LEU B 1 83 ? -3.604 -4.699 -11.352 1 98.44 83 LEU B O 1
ATOM 2083 N N . ILE B 1 84 ? -3.211 -2.787 -10.359 1 98.31 84 ILE B N 1
ATOM 2084 C CA . ILE B 1 84 ? -3.777 -3.229 -9.086 1 98.31 84 ILE B CA 1
ATOM 2085 C C . ILE B 1 84 ? -5.172 -2.631 -8.906 1 98.31 84 ILE B C 1
ATOM 2087 O O . ILE B 1 84 ? -5.32 -1.413 -8.781 1 98.31 84 ILE B O 1
ATOM 2091 N N . CYS B 1 85 ? -6.137 -3.453 -8.922 1 97.31 85 CYS B N 1
ATOM 2092 C CA . CYS B 1 85 ? -7.496 -3.012 -8.633 1 97.31 85 CYS B CA 1
ATOM 2093 C C . CYS B 1 85 ? -7.762 -3.023 -7.129 1 97.31 85 CYS B C 1
ATOM 2095 O O . CYS B 1 85 ? -8.469 -3.9 -6.625 1 97.31 85 CYS B O 1
ATOM 2097 N N . GLY B 1 86 ? -7.348 -1.984 -6.465 1 94.5 86 GLY B N 1
ATOM 2098 C CA . GLY B 1 86 ? -7.297 -1.942 -5.012 1 94.5 86 GLY B CA 1
ATOM 2099 C C . GLY B 1 86 ? -8.641 -1.646 -4.375 1 94.5 86 GLY B C 1
ATOM 2100 O O . GLY B 1 86 ? -8.797 -1.746 -3.156 1 94.5 86 GLY B O 1
ATOM 2101 N N . GLY B 1 87 ? -9.641 -1.329 -5.121 1 91.94 87 GLY B N 1
ATOM 2102 C CA . GLY B 1 87 ? -10.938 -0.936 -4.582 1 91.94 87 GLY B CA 1
ATOM 2103 C C . GLY B 1 87 ? -11.938 -2.07 -4.551 1 91.94 87 GLY B C 1
ATOM 2104 O O . GLY B 1 87 ? -13.117 -1.859 -4.238 1 91.94 87 GLY B O 1
ATOM 2105 N N . SER B 1 88 ? -11.531 -3.268 -4.828 1 92.25 88 SER B N 1
ATOM 2106 C CA . SER B 1 88 ? -12.469 -4.379 -4.91 1 92.25 88 SER B CA 1
ATOM 2107 C C . SER B 1 88 ? -12.094 -5.492 -3.934 1 92.25 88 SER B C 1
ATOM 2109 O O . SER B 1 88 ? -10.977 -5.52 -3.414 1 92.25 88 SER B O 1
ATOM 2111 N N . GLY B 1 89 ? -13.133 -6.309 -3.684 1 92.19 89 GLY B N 1
ATOM 2112 C CA . GLY B 1 89 ? -12.883 -7.488 -2.865 1 92.19 89 GLY B CA 1
ATOM 2113 C C . GLY B 1 89 ? -12.625 -7.156 -1.407 1 92.19 89 GLY B C 1
ATOM 2114 O O . GLY B 1 89 ? -13.094 -6.129 -0.907 1 92.19 89 GLY B O 1
ATOM 2115 N N . LEU B 1 90 ? -11.992 -8.133 -0.746 1 91.5 90 LEU B N 1
ATOM 2116 C CA . LEU B 1 90 ? -11.641 -7.91 0.654 1 91.5 90 LEU B CA 1
ATOM 2117 C C . LEU B 1 90 ? -10.555 -6.848 0.781 1 91.5 90 LEU B C 1
ATOM 2119 O O . LEU B 1 90 ? -9.609 -6.828 -0.008 1 91.5 90 LEU B O 1
ATOM 2123 N N . ARG B 1 91 ? -10.617 -6.082 1.765 1 91.81 91 ARG B N 1
ATOM 2124 C CA . ARG B 1 91 ? -9.727 -4.949 2.002 1 91.81 91 ARG B CA 1
ATOM 2125 C C . ARG B 1 91 ? -8.281 -5.406 2.139 1 91.81 91 ARG B C 1
ATOM 2127 O O . ARG B 1 91 ? -7.375 -4.797 1.564 1 91.81 91 ARG B O 1
ATOM 2134 N N . VAL B 1 92 ? -8.125 -6.438 2.871 1 94.69 92 VAL B N 1
ATOM 2135 C CA . VAL B 1 92 ? -6.777 -6.891 3.186 1 94.69 92 VAL B CA 1
ATOM 2136 C C . VAL B 1 92 ? -6.059 -7.305 1.904 1 94.69 92 VAL B C 1
ATOM 2138 O O . VAL B 1 92 ? -4.832 -7.18 1.804 1 94.69 92 VAL B O 1
ATOM 2141 N N . LEU B 1 93 ? -6.773 -7.758 0.961 1 96.06 93 LEU B N 1
ATOM 2142 C CA . LEU B 1 93 ? -6.148 -8.203 -0.277 1 96.06 93 LEU B CA 1
ATOM 2143 C C . LEU B 1 93 ? -5.641 -7.016 -1.09 1 96.06 93 LEU B C 1
ATOM 2145 O O . LEU B 1 93 ? -4.598 -7.102 -1.741 1 96.06 93 LEU B O 1
ATOM 2149 N N . GLY B 1 94 ? -6.406 -5.91 -1.094 1 96.31 94 GLY B N 1
ATOM 2150 C CA . GLY B 1 94 ? -5.922 -4.703 -1.741 1 96.31 94 GLY B CA 1
ATOM 2151 C C . GLY B 1 94 ? -4.633 -4.176 -1.137 1 96.31 94 GLY B C 1
ATOM 2152 O O . GLY B 1 94 ? -3.713 -3.791 -1.86 1 96.31 94 GLY B O 1
ATOM 2153 N N . LEU B 1 95 ? -4.555 -4.195 0.144 1 97.06 95 LEU B N 1
ATOM 2154 C CA . LEU B 1 95 ? -3.361 -3.752 0.854 1 97.06 95 LEU B CA 1
ATOM 2155 C C . LEU B 1 95 ? -2.176 -4.66 0.542 1 97.06 95 LEU B C 1
ATOM 2157 O O . LEU B 1 95 ? -1.068 -4.18 0.293 1 97.06 95 LEU B O 1
ATOM 2161 N N . GLN B 1 96 ? -2.453 -5.945 0.522 1 97 96 GLN B N 1
ATOM 2162 C CA . GLN B 1 96 ? -1.394 -6.91 0.258 1 97 96 GLN B CA 1
ATOM 2163 C C . GLN B 1 96 ? -0.889 -6.797 -1.178 1 97 96 GLN B C 1
ATOM 2165 O O . GLN B 1 96 ? 0.308 -6.941 -1.434 1 97 96 GLN B O 1
ATOM 2170 N N . LEU B 1 97 ? -1.776 -6.543 -2.08 1 98.06 97 LEU B N 1
ATOM 2171 C CA . LEU B 1 97 ? -1.367 -6.387 -3.473 1 98.06 97 LEU B CA 1
ATOM 2172 C C . LEU B 1 97 ? -0.489 -5.152 -3.648 1 98.06 97 LEU B C 1
ATOM 2174 O O . LEU B 1 97 ? 0.505 -5.191 -4.375 1 98.06 97 LEU B O 1
ATOM 2178 N N . LEU B 1 98 ? -0.902 -4.09 -3.039 1 97.38 98 LEU B N 1
ATOM 2179 C CA . LEU B 1 98 ? -0.064 -2.896 -3.09 1 97.38 98 LEU B CA 1
ATOM 2180 C C . LEU B 1 98 ? 1.308 -3.17 -2.482 1 97.38 98 LEU B C 1
ATOM 2182 O O . LEU B 1 98 ? 2.33 -2.781 -3.051 1 97.38 98 LEU B O 1
ATOM 2186 N N . LEU B 1 99 ? 1.321 -3.857 -1.364 1 96.12 99 LEU B N 1
ATOM 2187 C CA . LEU B 1 99 ? 2.58 -4.211 -0.718 1 96.12 99 LEU B CA 1
ATOM 2188 C C . LEU B 1 99 ? 3.422 -5.105 -1.619 1 96.12 99 LEU B C 1
ATOM 2190 O O . LEU B 1 99 ? 4.637 -4.926 -1.724 1 96.12 99 LEU B O 1
ATOM 2194 N N . ALA B 1 100 ? 2.787 -6.051 -2.248 1 96.94 100 ALA B N 1
ATOM 2195 C CA . ALA B 1 100 ? 3.488 -6.945 -3.166 1 96.94 100 ALA B CA 1
ATOM 2196 C C . ALA B 1 100 ? 4.148 -6.164 -4.297 1 96.94 100 ALA B C 1
ATOM 2198 O O . ALA B 1 100 ? 5.277 -6.465 -4.691 1 96.94 100 ALA B O 1
ATOM 2199 N N . CYS B 1 101 ? 3.438 -5.18 -4.852 1 96.06 101 CYS B N 1
ATOM 2200 C CA . CYS B 1 101 ? 3.977 -4.324 -5.898 1 96.06 101 CYS B CA 1
ATOM 2201 C C . CYS B 1 101 ? 5.234 -3.607 -5.426 1 96.06 101 CYS B C 1
ATOM 2203 O O . CYS B 1 101 ? 6.262 -3.635 -6.105 1 96.06 101 CYS B O 1
ATOM 2205 N N . VAL B 1 102 ? 5.18 -3.072 -4.258 1 93.81 102 VAL B N 1
ATOM 2206 C CA . VAL B 1 102 ? 6.281 -2.299 -3.697 1 93.81 102 VAL B CA 1
ATOM 2207 C C . VAL B 1 102 ? 7.477 -3.211 -3.443 1 93.81 102 VAL B C 1
ATOM 2209 O O . VAL B 1 102 ? 8.602 -2.895 -3.834 1 93.81 102 VAL B O 1
ATOM 2212 N N . LEU B 1 103 ? 7.223 -4.355 -2.855 1 92.38 103 LEU B N 1
ATOM 2213 C CA . LEU B 1 103 ? 8.289 -5.285 -2.496 1 92.38 103 LEU B CA 1
ATOM 2214 C C . LEU B 1 103 ? 9 -5.805 -3.74 1 92.38 103 LEU B C 1
ATOM 2216 O O . LEU B 1 103 ? 10.219 -6.008 -3.729 1 92.38 103 LEU B O 1
ATOM 2220 N N . SER B 1 104 ? 8.258 -6.012 -4.793 1 92.88 104 SER B N 1
ATOM 2221 C CA . SER B 1 104 ? 8.805 -6.633 -5.996 1 92.88 104 SER B CA 1
ATOM 2222 C C . SER B 1 104 ? 9.453 -5.594 -6.906 1 92.88 104 SER B C 1
ATOM 2224 O O . SER B 1 104 ? 10.07 -5.945 -7.914 1 92.88 104 SER B O 1
ATOM 2226 N N . ARG B 1 105 ? 9.281 -4.348 -6.605 1 89.19 105 ARG B N 1
ATOM 2227 C CA . ARG B 1 105 ? 9.789 -3.258 -7.438 1 89.19 105 ARG B CA 1
ATOM 2228 C C . ARG B 1 105 ? 9.227 -3.344 -8.852 1 89.19 105 ARG B C 1
ATOM 2230 O O . ARG B 1 105 ? 9.93 -3.053 -9.82 1 89.19 105 ARG B O 1
ATOM 2237 N N . SER B 1 106 ? 8.07 -3.828 -8.992 1 92.31 106 SER B N 1
ATOM 2238 C CA . SER B 1 106 ? 7.367 -3.865 -10.273 1 92.31 106 SER B CA 1
ATOM 2239 C C . SER B 1 106 ? 6.711 -2.525 -10.578 1 92.31 106 SER B C 1
ATOM 2241 O O . SER B 1 106 ? 6.434 -1.74 -9.664 1 92.31 106 SER B O 1
ATOM 2243 N N . ARG B 1 107 ? 6.566 -2.293 -11.867 1 94.25 107 ARG B N 1
ATOM 2244 C CA . ARG B 1 107 ? 5.754 -1.146 -12.258 1 94.25 107 ARG B CA 1
ATOM 2245 C C . ARG B 1 107 ? 4.27 -1.427 -12.039 1 94.25 107 ARG B C 1
ATOM 2247 O O . ARG B 1 107 ? 3.75 -2.445 -12.5 1 94.25 107 ARG B O 1
ATOM 2254 N N . CYS B 1 108 ? 3.66 -0.529 -11.25 1 96.62 108 CYS B N 1
ATOM 2255 C CA . CYS B 1 108 ? 2.258 -0.771 -10.93 1 96.62 108 CYS B CA 1
ATOM 2256 C C . CYS B 1 108 ? 1.436 0.503 -11.086 1 96.62 108 CYS B C 1
ATOM 2258 O O . CYS B 1 108 ? 1.91 1.597 -10.781 1 96.62 108 CYS B O 1
ATOM 2260 N N . LYS B 1 109 ? 0.298 0.327 -11.594 1 96.88 109 LYS B N 1
ATOM 2261 C CA . LYS B 1 109 ? -0.773 1.314 -11.5 1 96.88 109 LYS B CA 1
ATOM 2262 C C . LYS B 1 109 ? -1.801 0.911 -10.445 1 96.88 109 LYS B C 1
ATOM 2264 O O . LYS B 1 109 ? -2.223 -0.246 -10.391 1 96.88 109 LYS B O 1
ATOM 2269 N N . LEU B 1 110 ? -2.092 1.838 -9.562 1 96.75 110 LEU B N 1
ATOM 2270 C CA . LEU B 1 110 ? -3.078 1.606 -8.508 1 96.75 110 LEU B CA 1
ATOM 2271 C C . LEU B 1 110 ? -4.398 2.291 -8.844 1 96.75 110 LEU B C 1
ATOM 2273 O O . LEU B 1 110 ? -4.43 3.496 -9.102 1 96.75 110 LEU B O 1
ATOM 2277 N N . TRP B 1 111 ? -5.465 1.511 -8.844 1 96.38 111 TRP B N 1
ATOM 2278 C CA . TRP B 1 111 ? -6.781 2.039 -9.188 1 96.38 111 TRP B CA 1
ATOM 2279 C C . TRP B 1 111 ? -7.82 1.64 -8.141 1 96.38 111 TRP B C 1
ATOM 2281 O O . TRP B 1 111 ? -7.84 0.495 -7.684 1 96.38 111 TRP B O 1
ATOM 2291 N N . ALA B 1 112 ? -8.617 2.58 -7.723 1 95.12 112 ALA B N 1
ATOM 2292 C CA . ALA B 1 112 ? -9.781 2.355 -6.863 1 95.12 112 ALA B CA 1
ATOM 2293 C C . ALA B 1 112 ? -10.906 3.332 -7.199 1 95.12 112 ALA B C 1
ATOM 2295 O O . ALA B 1 112 ? -10.664 4.531 -7.367 1 95.12 112 ALA B O 1
ATOM 2296 N N . GLY B 1 113 ? -12.062 2.814 -7.289 1 89.81 113 GLY B N 1
ATOM 2297 C CA . GLY B 1 113 ? -13.195 3.637 -7.68 1 89.81 113 GLY B CA 1
ATOM 2298 C C . GLY B 1 113 ? -14.023 4.117 -6.5 1 89.81 113 GLY B C 1
ATOM 2299 O O . GLY B 1 113 ? -13.773 3.725 -5.359 1 89.81 113 GLY B O 1
ATOM 2300 N N . HIS B 1 114 ? -14.992 5.066 -6.824 1 77 114 HIS B N 1
ATOM 2301 C CA . HIS B 1 114 ? -16.047 5.508 -5.918 1 77 114 HIS B CA 1
ATOM 2302 C C . HIS B 1 114 ? -17.281 4.609 -6.016 1 77 114 HIS B C 1
ATOM 2304 O O . HIS B 1 114 ? -17.438 3.887 -7.004 1 77 114 HIS B O 1
ATOM 2310 N N . GLU B 1 115 ? -17.953 4.641 -4.953 1 62.84 115 GLU B N 1
ATOM 2311 C CA . GLU B 1 115 ? -19.219 3.941 -5.062 1 62.84 115 GLU B CA 1
ATOM 2312 C C . GLU B 1 115 ? -20.078 4.531 -6.176 1 62.84 115 GLU B C 1
ATOM 2314 O O . GLU B 1 115 ? -20.828 3.805 -6.848 1 62.84 115 GLU B O 1
ATOM 2319 N N . GLY B 1 116 ? -20 5.816 -6.352 1 59.09 116 GLY B N 1
ATOM 2320 C CA . GLY B 1 116 ? -20.859 6.48 -7.324 1 59.09 116 GLY B CA 1
ATOM 2321 C C . GLY B 1 116 ? -20.281 6.488 -8.727 1 59.09 116 GLY B C 1
ATOM 2322 O O . GLY B 1 116 ? -20.828 7.105 -9.633 1 59.09 116 GLY B O 1
ATOM 2323 N N . GLY B 1 117 ? -19.25 5.977 -8.922 1 65.38 117 GLY B N 1
ATOM 2324 C CA . GLY B 1 117 ? -18.672 5.898 -10.258 1 65.38 117 GLY B CA 1
ATOM 2325 C C . GLY B 1 117 ? -17.375 6.676 -10.398 1 65.38 117 GLY B C 1
ATOM 2326 O O . GLY B 1 117 ? -17.094 7.562 -9.594 1 65.38 117 GLY B O 1
ATOM 2327 N N . GLY B 1 118 ? -16.406 6.371 -11.336 1 74.56 118 GLY B N 1
ATOM 2328 C CA . GLY B 1 118 ? -15.133 6.973 -11.672 1 74.56 118 GLY B CA 1
ATOM 2329 C C . GLY B 1 118 ? -14.031 6.633 -10.688 1 74.56 118 GLY B C 1
ATOM 2330 O O . GLY B 1 118 ? -14.281 6.004 -9.664 1 74.56 118 GLY B O 1
ATOM 2331 N N . PRO B 1 119 ? -12.852 7.086 -11.039 1 89 119 PRO B N 1
ATOM 2332 C CA . PRO B 1 119 ? -11.703 6.738 -10.195 1 89 119 PRO B CA 1
ATOM 2333 C C . PRO B 1 119 ? -11.531 7.684 -9.008 1 89 119 PRO B C 1
ATOM 2335 O O . PRO B 1 119 ? -11.742 8.891 -9.141 1 89 119 PRO B O 1
ATOM 2338 N N . CYS B 1 120 ? -11.469 7.16 -7.91 1 90.75 120 CYS B N 1
ATOM 2339 C CA . CYS B 1 120 ? -11 7.914 -6.75 1 90.75 120 CYS B CA 1
ATOM 2340 C C . CYS B 1 120 ? -9.477 7.91 -6.672 1 90.75 120 CYS B C 1
ATOM 2342 O O . CYS B 1 120 ? -8.859 8.953 -6.449 1 90.75 120 CYS B O 1
ATOM 2344 N N . LEU B 1 121 ? -8.93 6.816 -6.957 1 92.69 121 LEU B N 1
ATOM 2345 C CA . LEU B 1 121 ? -7.484 6.641 -7.09 1 92.69 121 LEU B CA 1
ATOM 2346 C C . LEU B 1 121 ? -7.129 6.113 -8.477 1 92.69 121 LEU B C 1
ATOM 2348 O O . LEU B 1 121 ? -7.773 5.188 -8.977 1 92.69 121 LEU B O 1
ATOM 2352 N N . ASP B 1 122 ? -6.285 6.727 -9.141 1 92.94 122 ASP B N 1
ATOM 2353 C CA . ASP B 1 122 ? -5.723 6.328 -10.43 1 92.94 122 ASP B CA 1
ATOM 2354 C C . ASP B 1 122 ? -4.328 6.914 -10.625 1 92.94 122 ASP B C 1
ATOM 2356 O O . ASP B 1 122 ? -4.184 8.039 -11.117 1 92.94 122 ASP B O 1
ATOM 2360 N N . LEU B 1 123 ? -3.328 6.09 -10.266 1 92.88 123 LEU B N 1
ATOM 2361 C CA . LEU B 1 123 ? -1.973 6.629 -10.312 1 92.88 123 LEU B CA 1
ATOM 2362 C C . LEU B 1 123 ? -0.946 5.504 -10.414 1 92.88 123 LEU B C 1
ATOM 2364 O O . LEU B 1 123 ? -1.198 4.387 -9.969 1 92.88 123 LEU B O 1
ATOM 2368 N N . ARG B 1 124 ? 0.169 5.848 -11.016 1 94.19 124 ARG B N 1
ATOM 2369 C CA . ARG B 1 124 ? 1.315 4.945 -10.969 1 94.19 124 ARG B CA 1
ATOM 2370 C C . ARG B 1 124 ? 1.987 4.992 -9.594 1 94.19 124 ARG B C 1
ATOM 2372 O O . ARG B 1 124 ? 2.203 6.07 -9.039 1 94.19 124 ARG B O 1
ATOM 2379 N N . VAL B 1 125 ? 2.236 3.807 -9.047 1 93.62 125 VAL B N 1
ATOM 2380 C CA . VAL B 1 125 ? 2.938 3.721 -7.773 1 93.62 125 VAL B CA 1
ATOM 2381 C C . VAL B 1 125 ? 4.371 4.215 -7.934 1 93.62 125 VAL B C 1
ATOM 2383 O O . VAL B 1 125 ? 5.172 3.6 -8.641 1 93.62 125 VAL B O 1
ATOM 2386 N N . PRO B 1 126 ? 4.672 5.312 -7.281 1 88.25 126 PRO B N 1
ATOM 2387 C CA . PRO B 1 126 ? 6.023 5.855 -7.453 1 88.25 126 PRO B CA 1
ATOM 2388 C C . PRO B 1 126 ? 7.059 5.133 -6.594 1 88.25 126 PRO B C 1
ATOM 2390 O O . PRO B 1 126 ? 6.707 4.488 -5.605 1 88.25 126 PRO B O 1
ATOM 2393 N N . ASP B 1 127 ? 8.312 5.301 -7.012 1 85.62 127 ASP B N 1
ATOM 2394 C CA . ASP B 1 127 ? 9.398 4.852 -6.152 1 85.62 127 ASP B CA 1
ATOM 2395 C C . ASP B 1 127 ? 9.492 5.703 -4.887 1 85.62 127 ASP B C 1
ATOM 2397 O O . ASP B 1 127 ? 9.203 6.902 -4.918 1 85.62 127 ASP B O 1
ATOM 2401 N N . PRO B 1 128 ? 9.883 5.035 -3.812 1 86.69 128 PRO B N 1
ATOM 2402 C CA . PRO B 1 128 ? 10.086 5.824 -2.596 1 86.69 128 PRO B CA 1
ATOM 2403 C C . PRO B 1 128 ? 11.156 6.898 -2.758 1 86.69 128 PRO B C 1
ATOM 2405 O O . PRO B 1 128 ? 12.086 6.734 -3.557 1 86.69 128 PRO B O 1
ATOM 2408 N N . PHE B 1 129 ? 10.922 7.961 -2.008 1 90.19 129 PHE B N 1
ATOM 2409 C CA . PHE B 1 129 ? 11.953 8.984 -1.942 1 90.19 129 PHE B CA 1
ATOM 2410 C C . PHE B 1 129 ? 13.18 8.469 -1.2 1 90.19 129 PHE B C 1
ATOM 2412 O O . PHE B 1 129 ? 13.133 7.41 -0.574 1 90.19 129 PHE B O 1
ATOM 2419 N N . GLU B 1 130 ? 14.258 9.227 -1.341 1 88 130 GLU B N 1
ATOM 2420 C CA . GLU B 1 130 ? 15.508 8.766 -0.753 1 88 130 GLU B CA 1
ATOM 2421 C C . GLU B 1 130 ? 15.523 8.984 0.756 1 88 130 GLU B C 1
ATOM 2423 O O . GLU B 1 130 ? 16.312 8.352 1.473 1 88 130 GLU B O 1
ATOM 2428 N N . SER B 1 131 ? 14.719 9.961 1.207 1 90.31 131 SER B N 1
ATOM 2429 C CA . SER B 1 131 ? 14.656 10.258 2.635 1 90.31 131 SER B CA 1
ATOM 2430 C C . SER B 1 131 ? 13.297 10.828 3.021 1 90.31 131 SER B C 1
ATOM 2432 O O . SER B 1 131 ? 12.555 11.312 2.166 1 90.31 131 SER B O 1
ATOM 2434 N N . LYS B 1 132 ? 13.062 10.773 4.355 1 92.31 132 LYS B N 1
ATOM 2435 C CA . LYS B 1 132 ? 11.836 11.367 4.883 1 92.31 132 LYS B CA 1
ATOM 2436 C C . LYS B 1 132 ? 11.766 12.859 4.559 1 92.31 132 LYS B C 1
ATOM 2438 O O . LYS B 1 132 ? 10.703 13.375 4.227 1 92.31 132 LYS B O 1
ATOM 2443 N N . LEU B 1 133 ? 12.891 13.508 4.695 1 94.94 133 LEU B N 1
ATOM 2444 C CA . LEU B 1 133 ? 12.922 14.938 4.426 1 94.94 133 LEU B CA 1
ATOM 2445 C C . LEU B 1 133 ? 12.57 15.219 2.967 1 94.94 133 LEU B C 1
ATOM 2447 O O . LEU B 1 133 ? 11.805 16.141 2.674 1 94.94 133 LEU B O 1
ATOM 2451 N N . GLU B 1 134 ? 13.086 14.445 2.078 1 96 134 GLU B N 1
ATOM 2452 C CA . GLU B 1 134 ? 12.75 14.609 0.667 1 96 134 GLU B CA 1
ATOM 2453 C C . GLU B 1 134 ? 11.258 14.422 0.43 1 96 134 GLU B C 1
ATOM 2455 O O . GLU B 1 134 ? 10.641 15.195 -0.302 1 96 134 GLU B O 1
ATOM 2460 N N . ALA B 1 135 ? 10.758 13.398 1.041 1 95.69 135 ALA B N 1
ATOM 2461 C CA . ALA B 1 135 ? 9.328 13.125 0.896 1 95.69 135 ALA B CA 1
ATOM 2462 C C . ALA B 1 135 ? 8.484 14.297 1.399 1 95.69 135 ALA B C 1
ATOM 2464 O O . ALA B 1 135 ? 7.555 14.734 0.722 1 95.69 135 ALA B O 1
ATOM 2465 N N . ARG B 1 136 ? 8.828 14.805 2.52 1 96.25 136 ARG B N 1
ATOM 2466 C CA . ARG B 1 136 ? 8.07 15.898 3.123 1 96.25 136 ARG B CA 1
ATOM 2467 C C . ARG B 1 136 ? 8.242 17.188 2.328 1 96.25 136 ARG B C 1
ATOM 2469 O O . ARG B 1 136 ? 7.297 17.969 2.18 1 96.25 136 ARG B O 1
ATOM 2476 N N . ALA B 1 137 ? 9.445 17.438 1.869 1 96.94 137 ALA B N 1
ATOM 2477 C CA . ALA B 1 137 ? 9.688 18.625 1.047 1 96.94 137 ALA B CA 1
ATOM 2478 C C . ALA B 1 137 ? 8.852 18.578 -0.229 1 96.94 137 ALA B C 1
ATOM 2480 O O . ALA B 1 137 ? 8.203 19.578 -0.584 1 96.94 137 ALA B O 1
ATOM 2481 N N . TYR B 1 138 ? 8.859 17.469 -0.882 1 96.88 138 TYR B N 1
ATOM 2482 C CA . TYR B 1 138 ? 8.055 17.312 -2.086 1 96.88 138 TYR B CA 1
ATOM 2483 C C . TYR B 1 138 ? 6.57 17.484 -1.774 1 96.88 138 TYR B C 1
ATOM 2485 O O . TYR B 1 138 ? 5.859 18.188 -2.496 1 96.88 138 TYR B O 1
ATOM 2493 N N . ALA B 1 139 ? 6.145 16.812 -0.709 1 96.25 139 ALA B N 1
ATOM 2494 C CA . ALA B 1 139 ? 4.742 16.891 -0.31 1 96.25 139 ALA B CA 1
ATOM 2495 C C . ALA B 1 139 ? 4.332 18.344 -0.021 1 96.25 139 ALA B C 1
ATOM 2497 O O . ALA B 1 139 ? 3.26 18.781 -0.438 1 96.25 139 ALA B O 1
ATOM 2498 N N . ALA B 1 140 ? 5.152 19.031 0.675 1 96.5 140 ALA B N 1
ATOM 2499 C CA . ALA B 1 140 ? 4.867 20.438 0.981 1 96.5 140 ALA B CA 1
ATOM 2500 C C . ALA B 1 140 ? 4.711 21.25 -0.295 1 96.5 140 ALA B C 1
ATOM 2502 O O . ALA B 1 140 ? 3.791 22.062 -0.41 1 96.5 140 ALA B O 1
ATOM 2503 N N . LEU B 1 141 ? 5.559 21.016 -1.256 1 96.31 141 LEU B N 1
ATOM 2504 C CA . LEU B 1 141 ? 5.496 21.719 -2.531 1 96.31 141 LEU B CA 1
ATOM 2505 C C . LEU B 1 141 ? 4.23 21.344 -3.299 1 96.31 141 LEU B C 1
ATOM 2507 O O . LEU B 1 141 ? 3.586 22.203 -3.896 1 96.31 141 LEU B O 1
ATOM 2511 N N . ALA B 1 142 ? 3.961 20.109 -3.285 1 94.06 142 ALA B N 1
ATOM 2512 C CA . ALA B 1 142 ? 2.779 19.625 -4 1 94.06 142 ALA B CA 1
ATOM 2513 C C . ALA B 1 142 ? 1.506 20.25 -3.43 1 94.06 142 ALA B C 1
ATOM 2515 O O . ALA B 1 142 ? 0.555 20.516 -4.168 1 94.06 142 ALA B O 1
ATOM 2516 N N . LEU B 1 143 ? 1.502 20.484 -2.164 1 94.12 143 LEU B N 1
ATOM 2517 C CA . LEU B 1 143 ? 0.335 21.031 -1.487 1 94.12 143 LEU B CA 1
ATOM 2518 C C . LEU B 1 143 ? 0.261 22.547 -1.683 1 94.12 143 LEU B C 1
ATOM 2520 O O . LEU B 1 143 ? -0.827 23.094 -1.847 1 94.12 143 LEU B O 1
ATOM 2524 N N . LYS B 1 144 ? 1.383 23.156 -1.713 1 93.94 144 LYS B N 1
ATOM 2525 C CA . LYS B 1 144 ? 1.436 24.609 -1.764 1 93.94 144 LYS B CA 1
ATOM 2526 C C . LYS B 1 144 ? 1.478 25.109 -3.205 1 93.94 144 LYS B C 1
ATOM 2528 O O . LYS B 1 144 ? 1.129 26.266 -3.48 1 93.94 144 LYS B O 1
ATOM 2533 N N . GLY B 1 145 ? 1.979 24.375 -4.09 1 92.75 145 GLY B N 1
ATOM 2534 C CA . GLY B 1 145 ? 2.248 24.797 -5.453 1 92.75 145 GLY B CA 1
ATOM 2535 C C . GLY B 1 145 ? 3.678 25.25 -5.668 1 92.75 145 GLY B C 1
ATOM 2536 O O . GLY B 1 145 ? 4.457 24.578 -6.348 1 92.75 145 GLY B O 1
ATOM 2537 N N . GLU B 1 146 ? 3.951 26.359 -5.105 1 95.31 146 GLU B N 1
ATOM 2538 C CA . GLU B 1 146 ? 5.301 26.906 -5.141 1 95.31 146 GLU B CA 1
ATOM 2539 C C . GLU B 1 146 ? 5.703 27.469 -3.777 1 95.31 146 GLU B C 1
ATOM 2541 O O . GLU B 1 146 ? 4.848 27.859 -2.986 1 95.31 146 GLU B O 1
ATOM 2546 N N . ALA B 1 147 ? 7.008 27.391 -3.557 1 97.12 147 ALA B N 1
ATOM 2547 C CA . ALA B 1 147 ? 7.492 27.938 -2.291 1 97.12 147 ALA B CA 1
ATOM 2548 C C . ALA B 1 147 ? 8.984 28.25 -2.371 1 97.12 147 ALA B C 1
ATOM 2550 O O . ALA B 1 147 ? 9.711 27.656 -3.162 1 97.12 147 ALA B O 1
ATOM 2551 N N . SER B 1 148 ? 9.414 29.188 -1.585 1 97.25 148 SER B N 1
ATOM 2552 C CA . SER B 1 148 ? 10.828 29.5 -1.447 1 97.25 148 SER B CA 1
ATOM 2553 C C . SER B 1 148 ? 11.492 28.594 -0.416 1 97.25 148 SER B C 1
ATOM 2555 O O . SER B 1 148 ? 10.812 27.906 0.348 1 97.25 148 SER B O 1
ATOM 2557 N N . LEU B 1 149 ? 12.844 28.641 -0.519 1 96.81 149 LEU B N 1
ATOM 2558 C CA . LEU B 1 149 ? 13.617 27.891 0.467 1 96.81 149 LEU B CA 1
ATOM 2559 C C . LEU B 1 149 ? 13.258 28.328 1.883 1 96.81 149 LEU B C 1
ATOM 2561 O O . LEU B 1 149 ? 13.109 27.5 2.777 1 96.81 149 LEU B O 1
ATOM 2565 N N . ASP B 1 150 ? 13.039 29.578 2.1 1 96.81 150 ASP B N 1
ATOM 2566 C CA . ASP B 1 150 ? 12.711 30.141 3.406 1 96.81 150 ASP B CA 1
ATOM 2567 C C . ASP B 1 150 ? 11.352 29.641 3.889 1 96.81 150 ASP B C 1
ATOM 2569 O O . ASP B 1 150 ? 11.203 29.219 5.039 1 96.81 150 ASP B O 1
ATOM 2573 N N . GLU B 1 151 ? 10.414 29.719 3.059 1 97.06 151 GLU B N 1
ATOM 2574 C CA . GLU B 1 151 ? 9.062 29.266 3.387 1 97.06 151 GLU B CA 1
ATOM 2575 C C . GLU B 1 151 ? 9.031 27.797 3.75 1 97.06 151 GLU B C 1
ATOM 2577 O O . GLU B 1 151 ? 8.414 27.391 4.742 1 97.06 151 GLU B O 1
ATOM 2582 N N . LEU B 1 152 ? 9.633 27 2.924 1 97.31 152 LEU B N 1
ATOM 2583 C CA . LEU B 1 152 ? 9.664 25.562 3.156 1 97.31 152 LEU B CA 1
ATOM 2584 C C . LEU B 1 152 ? 10.398 25.219 4.449 1 97.31 152 LEU B C 1
ATOM 2586 O O . LEU B 1 152 ? 10 24.328 5.184 1 97.31 152 LEU B O 1
ATOM 2590 N N . SER B 1 153 ? 11.523 25.922 4.66 1 97.56 153 SER B N 1
ATOM 2591 C CA . SER B 1 153 ? 12.289 25.719 5.887 1 97.56 153 SER B CA 1
ATOM 2592 C C . SER B 1 153 ? 11.438 25.969 7.121 1 97.56 153 SER B C 1
ATOM 2594 O O . SER B 1 153 ? 11.469 25.188 8.07 1 97.56 153 SER B O 1
ATOM 2596 N N . LYS B 1 154 ? 10.727 26.984 7.152 1 96.62 154 LYS B N 1
ATOM 2597 C CA . LYS B 1 154 ? 9.836 27.328 8.266 1 96.62 154 LYS B CA 1
ATOM 2598 C C . LYS B 1 154 ? 8.734 26.281 8.422 1 96.62 154 LYS B C 1
ATOM 2600 O O . LYS B 1 154 ? 8.453 25.844 9.539 1 96.62 154 LYS B O 1
ATOM 2605 N N . GLU B 1 155 ? 8.172 25.891 7.371 1 94.94 155 GLU B N 1
ATOM 2606 C CA . GLU B 1 155 ? 7.062 24.953 7.363 1 94.94 155 GLU B CA 1
ATOM 2607 C C . GLU B 1 155 ? 7.504 23.578 7.895 1 94.94 155 GLU B C 1
ATOM 2609 O O . GLU B 1 155 ? 6.766 22.938 8.633 1 94.94 155 GLU B O 1
ATOM 2614 N N . LEU B 1 156 ? 8.648 23.156 7.496 1 96.06 156 LEU B N 1
ATOM 2615 C CA . LEU B 1 156 ? 9.117 21.812 7.809 1 96.06 156 LEU B CA 1
ATOM 2616 C C . LEU B 1 156 ? 9.945 21.812 9.094 1 96.06 156 LEU B C 1
ATOM 2618 O O . LEU B 1 156 ? 10.25 20.75 9.641 1 96.06 156 LEU B O 1
ATOM 2622 N N . GLY B 1 157 ? 10.352 22.953 9.531 1 95.81 157 GLY B N 1
ATOM 2623 C CA . GLY B 1 157 ? 11.188 23.031 10.719 1 95.81 157 GLY B CA 1
ATOM 2624 C C . GLY B 1 157 ? 12.578 22.469 10.523 1 95.81 157 GLY B C 1
ATOM 2625 O O . GLY B 1 157 ? 13.086 21.75 11.383 1 95.81 157 GLY B O 1
ATOM 2626 N N . VAL B 1 158 ? 13.117 22.688 9.398 1 96 158 VAL B N 1
ATOM 2627 C CA . VAL B 1 158 ? 14.43 22.188 9.031 1 96 158 VAL B CA 1
ATOM 2628 C C . VAL B 1 158 ? 15.336 23.328 8.602 1 96 158 VAL B C 1
ATOM 2630 O O . VAL B 1 158 ? 14.867 24.297 7.98 1 96 158 VAL B O 1
ATOM 2633 N N . ASN B 1 159 ? 16.625 23.266 8.961 1 96.38 159 ASN B N 1
ATOM 2634 C CA . ASN B 1 159 ? 17.547 24.328 8.562 1 96.38 159 ASN B CA 1
ATOM 2635 C C . ASN B 1 159 ? 17.703 24.391 7.047 1 96.38 159 ASN B C 1
ATOM 2637 O O . ASN B 1 159 ? 17.641 23.359 6.371 1 96.38 159 ASN B O 1
ATOM 2641 N N . LYS B 1 160 ? 17.984 25.531 6.559 1 96.56 160 LYS B N 1
ATOM 2642 C CA . LYS B 1 160 ? 17.984 25.828 5.129 1 96.56 160 LYS B CA 1
ATOM 2643 C C . LYS B 1 160 ? 19.062 25.031 4.398 1 96.56 160 LYS B C 1
ATOM 2645 O O . LYS B 1 160 ? 18.844 24.594 3.268 1 96.56 160 LYS B O 1
ATOM 2650 N N . LYS B 1 161 ? 20.156 24.891 5.012 1 96.25 161 LYS B N 1
ATOM 2651 C CA . LYS B 1 161 ? 21.25 24.172 4.355 1 96.25 161 LYS B CA 1
ATOM 2652 C C . LYS B 1 161 ? 20.859 22.719 4.066 1 96.25 161 LYS B C 1
ATOM 2654 O O . LYS B 1 161 ? 21.047 22.234 2.951 1 96.25 161 LYS B O 1
ATOM 2659 N N . THR B 1 162 ? 20.266 22.047 5.09 1 96.44 162 THR B N 1
ATOM 2660 C CA . THR B 1 162 ? 19.828 20.672 4.957 1 96.44 162 THR B CA 1
ATOM 2661 C C . THR B 1 162 ? 18.703 20.562 3.924 1 96.44 162 THR B C 1
ATOM 2663 O O . THR B 1 162 ? 18.703 19.625 3.109 1 96.44 162 THR B O 1
ATOM 2666 N N . LEU B 1 163 ? 17.859 21.453 4.008 1 97.38 163 LEU B N 1
ATOM 2667 C CA . LEU B 1 163 ? 16.734 21.453 3.072 1 97.38 163 LEU B CA 1
ATOM 2668 C C . LEU B 1 163 ? 17.219 21.703 1.647 1 97.38 163 LEU B C 1
ATOM 2670 O O . LEU B 1 163 ? 16.703 21.109 0.701 1 97.38 163 LEU B O 1
ATOM 2674 N N . TRP B 1 164 ? 18.125 22.562 1.495 1 96.94 164 TRP B N 1
ATOM 2675 C CA . TRP B 1 164 ? 18.672 22.859 0.177 1 96.94 164 TRP B CA 1
ATOM 2676 C C . TRP B 1 164 ? 19.234 21.609 -0.477 1 96.94 164 TRP B C 1
ATOM 2678 O O . TRP B 1 164 ? 18.953 21.328 -1.648 1 96.94 164 TRP B O 1
ATOM 2688 N N . SER B 1 165 ? 19.906 20.891 0.239 1 96.88 165 SER B N 1
ATOM 2689 C CA . SER B 1 165 ? 20.469 19.641 -0.273 1 96.88 165 SER B CA 1
ATOM 2690 C C . SER B 1 165 ? 19.375 18.688 -0.72 1 96.88 165 SER B C 1
ATOM 2692 O O . SER B 1 165 ? 19.5 18.047 -1.766 1 96.88 165 SER B O 1
ATOM 2694 N N . ALA B 1 166 ? 18.391 18.547 0.065 1 96.56 166 ALA B N 1
ATOM 2695 C CA . ALA B 1 166 ? 17.281 17.672 -0.276 1 96.56 166 ALA B CA 1
ATOM 2696 C C . ALA B 1 166 ? 16.578 18.156 -1.55 1 96.56 166 ALA B C 1
ATOM 2698 O O . ALA B 1 166 ? 16.234 17.344 -2.412 1 96.56 166 ALA B O 1
ATOM 2699 N N . LEU B 1 167 ? 16.469 19.438 -1.699 1 97.06 167 LEU B N 1
ATOM 2700 C CA . LEU B 1 167 ? 15.797 20 -2.867 1 97.06 167 LEU B CA 1
ATOM 2701 C C . LEU B 1 167 ? 16.656 19.812 -4.117 1 97.06 167 LEU B C 1
ATOM 2703 O O . LEU B 1 167 ? 16.125 19.578 -5.207 1 97.06 167 LEU B O 1
ATOM 2707 N N . GLU B 1 168 ? 17.859 19.906 -3.969 1 96.12 168 GLU B N 1
ATOM 2708 C CA . GLU B 1 168 ? 18.766 19.688 -5.09 1 96.12 168 GLU B CA 1
ATOM 2709 C C . GLU B 1 168 ? 18.672 18.25 -5.605 1 96.12 168 GLU B C 1
ATOM 2711 O O . GLU B 1 168 ? 18.688 18.016 -6.816 1 96.12 168 GLU B O 1
ATOM 2716 N N . ARG B 1 169 ? 18.578 17.359 -4.703 1 95.69 169 ARG B N 1
ATOM 2717 C CA . ARG B 1 169 ? 18.438 15.953 -5.09 1 95.69 169 ARG B CA 1
ATOM 2718 C C . ARG B 1 169 ? 17.109 15.711 -5.797 1 95.69 169 ARG B C 1
ATOM 2720 O O . ARG B 1 169 ? 17.047 15 -6.801 1 95.69 169 ARG B O 1
ATOM 2727 N N . LEU B 1 170 ? 16.062 16.297 -5.277 1 96 170 LEU B N 1
ATOM 2728 C CA . LEU B 1 170 ? 14.742 16.172 -5.902 1 96 170 LEU B CA 1
ATOM 2729 C C . LEU B 1 170 ? 14.758 16.766 -7.309 1 96 170 LEU B C 1
ATOM 2731 O O . LEU B 1 170 ? 14.117 16.219 -8.219 1 96 170 LEU B O 1
ATOM 2735 N N . GLU B 1 171 ? 15.43 17.875 -7.461 1 95.31 171 GLU B N 1
ATOM 2736 C CA . GLU B 1 171 ? 15.547 18.484 -8.781 1 95.31 171 GLU B CA 1
ATOM 2737 C C . GLU B 1 171 ? 16.328 17.594 -9.742 1 95.31 171 GLU B C 1
ATOM 2739 O O . GLU B 1 171 ? 15.906 17.406 -10.891 1 95.31 171 GLU B O 1
ATOM 2744 N N . LYS B 1 172 ? 17.375 17.125 -9.281 1 94.75 172 LYS B N 1
ATOM 2745 C CA . LYS B 1 172 ? 18.203 16.234 -10.086 1 94.75 172 LYS B CA 1
ATOM 2746 C C . LYS B 1 172 ? 17.406 15.008 -10.539 1 94.75 172 LYS B C 1
ATOM 2748 O O . LYS B 1 172 ? 17.594 14.516 -11.656 1 94.75 172 LYS B O 1
ATOM 2753 N N . ASN B 1 173 ? 16.516 14.531 -9.688 1 92.31 173 ASN B N 1
ATOM 2754 C CA . ASN B 1 173 ? 15.711 13.352 -9.992 1 92.31 173 ASN B CA 1
ATOM 2755 C C . ASN B 1 173 ? 14.477 13.719 -10.812 1 92.31 173 ASN B C 1
ATOM 2757 O O . ASN B 1 173 ? 13.633 12.859 -11.078 1 92.31 173 ASN B O 1
ATOM 2761 N N . GLY B 1 174 ? 14.32 14.992 -11.102 1 92.44 174 GLY B N 1
ATOM 2762 C CA . GLY B 1 174 ? 13.258 15.445 -11.977 1 92.44 174 GLY B CA 1
ATOM 2763 C C . GLY B 1 174 ? 11.922 15.602 -11.266 1 92.44 174 GLY B C 1
ATOM 2764 O O . GLY B 1 174 ? 10.875 15.648 -11.906 1 92.44 174 GLY B O 1
ATOM 2765 N N . LEU B 1 175 ? 11.914 15.719 -9.961 1 94.31 175 LEU B N 1
ATOM 2766 C CA . LEU B 1 175 ? 10.672 15.758 -9.188 1 94.31 175 LEU B CA 1
ATOM 2767 C C . LEU B 1 175 ? 10.328 17.188 -8.789 1 94.31 175 LEU B C 1
ATOM 2769 O O . LEU B 1 175 ? 9.188 17.469 -8.406 1 94.31 175 LEU B O 1
ATOM 2773 N N . VAL B 1 176 ? 11.367 18.062 -8.844 1 96.19 176 VAL B N 1
ATOM 2774 C CA . VAL B 1 176 ? 11.195 19.469 -8.508 1 96.19 176 VAL B CA 1
ATOM 2775 C C . VAL B 1 176 ? 11.844 20.328 -9.578 1 96.19 176 VAL B C 1
ATOM 2777 O O . VAL B 1 176 ? 12.844 19.938 -10.188 1 96.19 176 VAL B O 1
ATOM 2780 N N . GLU B 1 177 ? 11.234 21.406 -9.781 1 96.56 177 GLU B N 1
ATOM 2781 C CA . GLU B 1 177 ? 11.812 22.391 -10.703 1 96.56 177 GLU B CA 1
ATOM 2782 C C . GLU B 1 177 ? 11.891 23.766 -10.055 1 96.56 177 GLU B C 1
ATOM 2784 O O . GLU B 1 177 ? 11.273 24.016 -9.023 1 96.56 177 GLU B O 1
ATOM 2789 N N . LYS B 1 178 ? 12.719 24.625 -10.656 1 95.5 178 LYS B N 1
ATOM 2790 C CA . LYS B 1 178 ? 12.875 26.016 -10.25 1 95.5 178 LYS B CA 1
ATOM 2791 C C . LYS B 1 178 ? 12.367 26.969 -11.328 1 95.5 178 LYS B C 1
ATOM 2793 O O . LYS B 1 178 ? 13.125 27.375 -12.211 1 95.5 178 LYS B O 1
ATOM 2798 N N . PRO B 1 179 ? 11.102 27.344 -11.211 1 93.25 179 PRO B N 1
ATOM 2799 C CA . PRO B 1 179 ? 10.578 28.266 -12.219 1 93.25 179 PRO B CA 1
ATOM 2800 C C . PRO B 1 179 ? 11.336 29.594 -12.25 1 93.25 179 PRO B C 1
ATOM 2802 O O . PRO B 1 179 ? 11.469 30.219 -13.305 1 93.25 179 PRO B O 1
ATOM 2805 N N . LYS B 1 180 ? 11.719 30.156 -11.141 1 92.5 180 LYS B N 1
ATOM 2806 C CA . LYS B 1 180 ? 12.586 31.312 -10.969 1 92.5 180 LYS B CA 1
ATOM 2807 C C . LYS B 1 180 ? 13.586 31.094 -9.844 1 92.5 180 LYS B C 1
ATOM 2809 O O . LYS B 1 180 ? 13.469 30.141 -9.07 1 92.5 180 LYS B O 1
ATOM 2814 N N . ARG B 1 181 ? 14.484 31.953 -9.812 1 89.88 181 ARG B N 1
ATOM 2815 C CA . ARG B 1 181 ? 15.547 31.812 -8.828 1 89.88 181 ARG B CA 1
ATOM 2816 C C . ARG B 1 181 ? 14.977 31.781 -7.41 1 89.88 181 ARG B C 1
ATOM 2818 O O . ARG B 1 181 ? 14.211 32.656 -7.027 1 89.88 181 ARG B O 1
ATOM 2825 N N . GLY B 1 182 ? 15.297 30.703 -6.684 1 92.12 182 GLY B N 1
ATOM 2826 C CA . GLY B 1 182 ? 14.953 30.609 -5.273 1 92.12 182 GLY B CA 1
ATOM 2827 C C . GLY B 1 182 ? 13.547 30.094 -5.031 1 92.12 182 GLY B C 1
ATOM 2828 O O . GLY B 1 182 ? 13.102 30 -3.885 1 92.12 182 GLY B O 1
ATOM 2829 N N . ILE B 1 183 ? 12.867 29.812 -6.117 1 96 183 ILE B N 1
ATOM 2830 C CA . ILE B 1 183 ? 11.5 29.297 -6.004 1 96 183 ILE B CA 1
ATOM 2831 C C . ILE B 1 183 ? 11.438 27.875 -6.523 1 96 183 ILE B C 1
ATOM 2833 O O . ILE B 1 183 ? 11.961 27.562 -7.598 1 96 183 ILE B O 1
ATOM 2837 N N . TYR B 1 184 ? 10.742 27.047 -5.727 1 97.38 184 TYR B N 1
ATOM 2838 C CA . TYR B 1 184 ? 10.648 25.625 -6.062 1 97.38 184 TYR B CA 1
ATOM 2839 C C . TYR B 1 184 ? 9.203 25.234 -6.336 1 97.38 184 TYR B C 1
ATOM 2841 O O . TYR B 1 184 ? 8.281 25.766 -5.719 1 97.38 184 TYR B O 1
ATOM 2849 N N . ARG B 1 185 ? 9.047 24.266 -7.273 1 96.81 185 ARG B N 1
ATOM 2850 C CA . ARG B 1 185 ? 7.746 23.734 -7.633 1 96.81 185 ARG B CA 1
ATOM 2851 C C . ARG B 1 185 ? 7.824 22.219 -7.867 1 96.81 185 ARG B C 1
ATOM 2853 O O . ARG B 1 185 ? 8.773 21.734 -8.477 1 96.81 185 ARG B O 1
ATOM 2860 N N . ALA B 1 186 ? 6.785 21.531 -7.293 1 95.38 186 ALA B N 1
ATOM 2861 C CA . ALA B 1 186 ? 6.734 20.094 -7.473 1 95.38 186 ALA B CA 1
ATOM 2862 C C . ALA B 1 186 ? 6.266 19.719 -8.883 1 95.38 186 ALA B C 1
ATOM 2864 O O . ALA B 1 186 ? 5.352 20.359 -9.414 1 95.38 186 ALA B O 1
ATOM 2865 N N . LYS B 1 187 ? 6.918 18.734 -9.523 1 93.19 187 LYS B N 1
ATOM 2866 C CA . LYS B 1 187 ? 6.418 18.109 -10.75 1 93.19 187 LYS B CA 1
ATOM 2867 C C . LYS B 1 187 ? 5.516 16.938 -10.43 1 93.19 187 LYS B C 1
ATOM 2869 O O . LYS B 1 187 ? 5.766 16.188 -9.477 1 93.19 187 LYS B O 1
ATOM 2874 N N . PRO B 1 188 ? 4.477 16.859 -11.242 1 85.69 188 PRO B N 1
ATOM 2875 C CA . PRO B 1 188 ? 3.562 15.742 -10.969 1 85.69 188 PRO B CA 1
ATOM 2876 C C . PRO B 1 188 ? 4.262 14.391 -11 1 85.69 188 PRO B C 1
ATOM 2878 O O . PRO B 1 188 ? 5.176 14.18 -11.805 1 85.69 188 PRO B O 1
ATOM 2881 N N . LEU B 1 189 ? 3.826 13.578 -10.008 1 80.62 189 LEU B N 1
ATOM 2882 C CA . LEU B 1 189 ? 4.328 12.211 -10.023 1 80.62 189 LEU B CA 1
ATOM 2883 C C . LEU B 1 189 ? 3.783 11.445 -11.219 1 80.62 189 LEU B C 1
ATOM 2885 O O . LEU B 1 189 ? 2.631 11.633 -11.617 1 80.62 189 LEU B O 1
ATOM 2889 N N . SER B 1 190 ? 4.617 10.891 -12.211 1 65.44 190 SER B N 1
ATOM 2890 C CA . SER B 1 190 ? 4.215 10.172 -13.414 1 65.44 190 SER B CA 1
ATOM 2891 C C . SER B 1 190 ? 3.391 8.93 -13.07 1 65.44 190 SER B C 1
ATOM 2893 O O . SER B 1 190 ? 3.516 8.383 -11.969 1 65.44 190 SER B O 1
#

Secondary structure (DSSP, 8-state):
-EEEEE--S-SHHHHHHHHTTTTT--EEEEEEESS--HHHHHHHHHHHHHHHHTT-EEEEEEE-TTSHHHHHHHHHH--SEEEEETTSS-HHHHHHHHHHHHHHT-EEEEEEE-TTSSEEEEEE-PPPPSSHHHHHHHHHHHHHSEEEHHHHHHHHT--HHHHHHHHHHHHHTTSEEEEETTEEEEPPP-/-EEEEE--S-SHHHHHHHHTTTTT--EEEEEEESS--HHHHHHHHHHHHHHHHTT-EEEEEEE-TTSHHHHHHHHHH--SEEEEETTSS-HHHHHHHHHHHHHHT-EEEEEEE-TTSSEEEEEE-PPPPSSHHHHHHHHHHHHHSEEEHHHHHHHHT--HHHHHHHHHHHHHTTSEEEEETTEEEEPPP-

Foldseek 3Di:
DEEEEEAALAQVLVLQQCVVVVVPHAEYEYEYEQDDDPSRVVSVVVNVVSCVVSVHHYHYDYDHLPDPCLLVVLLVVDDQEYEYSQAHHDNSNSVSNVVSCLVNVHWYWYFHADPVDDTPGTDIDDHDDPDPLLVQLLVVQAVVFKDFLVGSCVVVVHDSVVSVVSQVVCVVVVQWDDPDPRMIHGDDDD/DEEEEEAALAQVLVLQQCVVVVVPHAEYEYEYEQDDDPSRVVSVVVNVVSCVVSVHHYHYDYDHLPDPCLLVVLLVVDDQEYEYSQAHHDNSNSVSNVVSCLVNVHWYWYFHADPVGDTPGTGIDDHDDPDPLLVVLLVVQAVVFKDFLVGSCVVVVHDSVVSVVSQVVCVVVVQWDDPDPRMIHGDDDD

Solvent-accessible surface area (backbone atoms only — not comparable to full-atom values): 19569 Å² total; per-residue (Å²): 55,39,30,40,34,32,44,30,67,53,37,64,53,45,49,51,51,48,62,76,38,48,92,54,47,58,33,36,40,35,39,31,58,59,76,81,44,73,55,32,48,50,19,49,52,52,43,49,51,51,34,54,74,70,70,42,50,73,43,82,42,73,39,55,81,56,41,82,55,44,44,34,53,48,36,63,65,56,52,71,42,28,34,35,32,48,56,16,38,52,65,66,49,23,50,37,51,53,48,22,36,52,32,24,64,36,48,34,32,41,33,24,60,42,94,88,58,61,71,40,38,76,45,48,65,69,79,56,43,95,34,47,65,42,29,37,52,47,27,52,22,61,69,61,47,58,42,35,64,67,56,50,23,64,74,68,69,44,58,57,70,64,48,48,54,42,50,51,52,36,33,75,71,63,41,32,44,63,90,46,92,69,31,36,28,46,44,82,84,102,54,39,31,40,34,32,44,30,66,52,37,62,52,47,49,51,53,48,62,77,38,49,91,55,48,60,33,35,41,34,39,32,58,60,77,82,43,73,54,31,49,52,20,49,51,52,43,50,49,52,36,54,74,69,70,42,52,72,45,82,43,73,39,54,81,55,41,82,55,45,45,34,51,48,36,65,65,57,52,70,41,28,34,36,34,47,59,15,38,50,66,66,49,23,51,36,50,54,48,22,36,52,32,24,63,36,45,34,32,41,32,25,60,43,95,88,57,62,71,40,39,77,45,47,65,69,78,55,45,95,35,47,65,40,29,37,54,45,28,52,22,61,70,62,48,56,43,36,62,66,57,49,22,65,74,70,70,44,61,55,71,64,48,48,54,42,50,51,52,35,34,75,72,63,42,33,44,63,89,46,92,70,32,37,29,47,46,82,84,102

pLDDT: mean 94.07, std 5.94, range [58.91, 98.81]

Nearest PDB structures (foldseek):
  5uzh-assembly1_A  TM=5.974E-01  e=4.186E-03  Naegleria fowleri
  7ji4-assembly1_A  TM=6.201E-01  e=6.565E-03  Staphylococcus aureus subsp. aureus MRSA252
  8j2e-assembly1_A  TM=5.937E-01  e=9.779E-02  Chloroflexus aurantiacus J-10-fl
  8j2c-assembly1_A  TM=5.361E-01  e=1.744E-01  Chloroflexus aurantiacus J-10-fl
  1vbk-assembly1_A  TM=6.426E-01  e=2.955E+00  Pyrococcus horikoshii OT3

Radius of gyration: 21.44 Å; Cα contacts (8 Å, |Δi|>4): 744; chains: 2; bounding box: 50×58×53 Å

Sequence (380 aa):
MRAHVPLGFDATQPITCVSSHLGEVTEVVIYVPKERSPKAEEALNAFLAFLKGAGKRSEVVYLNPCDGETLFQMVMNMGDDNLICGGSGLRVLGLQLLLACVLSRSRCKLWAGHEGGGPCLDLRVPDPFESKLEARAYAALALKGEASLDELSKELGVNKKTLWSALERLEKNGLVEKPKRGIYRAKPLSMRAHVPLGFDATQPITCVSSHLGEVTEVVIYVPKERSPKAEEALNAFLAFLKGAGKRSEVVYLNPCDGETLFQMVMNMGDDNLICGGSGLRVLGLQLLLACVLSRSRCKLWAGHEGGGPCLDLRVPDPFESKLEARAYAALALKGEASLDELSKELGVNKKTLWSALERLEKNGLVEKPKRGIYRAKPLS

InterPro domains:
  IPR002831 Transcription regulator TrmB, N-terminal [PF01978] (131-188)
  IPR011991 ArsR-like helix-turn-helix domain [cd00090] (140-188)
  IPR036388 Winged helix-like DNA-binding domain superfamily [G3DSA:1.10.10.10] (131-186)
  IPR036390 Winged helix DNA-binding domain superfamily [SSF46785] (132-184)
  IPR054588 Csa3, N-terminal [PF22662] (5-116)

Organism: Ignicoccus hospitalis (strain KIN4/I / DSM 18386 / JCM 14125) (NCBI:txid453591)